Protein AF-A0A6L6TH41-F1 (afdb_monomer)

Mean predicted aligned error: 14.95 Å

pLDDT: mean 71.52, std 18.0, range [34.75, 93.19]

Radius of gyration: 25.4 Å; Cα contacts (8 Å, |Δi|>4): 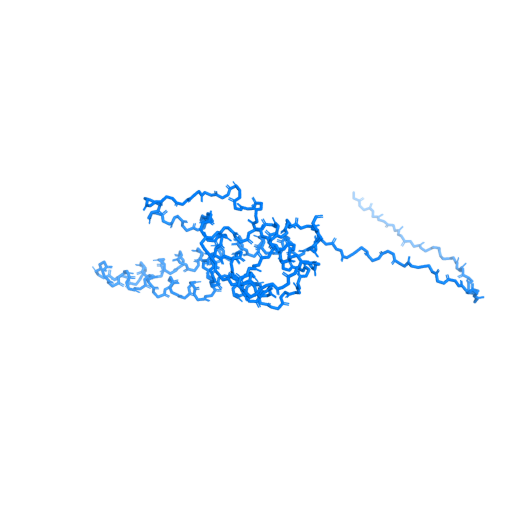176; chains: 1; bounding box: 50×74×73 Å

Structure (mmCIF, N/CA/C/O backbone):
data_AF-A0A6L6TH41-F1
#
_entry.id   AF-A0A6L6TH41-F1
#
loop_
_atom_site.group_PDB
_atom_site.id
_atom_site.type_symbol
_atom_site.label_atom_id
_atom_site.label_alt_id
_atom_site.label_comp_id
_atom_site.label_asym_id
_atom_site.label_entity_id
_atom_site.label_seq_id
_atom_site.pdbx_PDB_ins_code
_atom_site.Cartn_x
_atom_site.Cartn_y
_atom_site.Cartn_z
_atom_site.occupancy
_atom_site.B_iso_or_equiv
_atom_site.auth_seq_id
_atom_site.auth_comp_id
_atom_site.auth_asym_id
_atom_site.auth_atom_id
_atom_site.pdbx_PDB_model_num
ATOM 1 N N . MET A 1 1 ? -13.771 53.584 -3.471 1.00 39.22 1 MET A N 1
ATOM 2 C CA . MET A 1 1 ? -15.133 53.408 -4.011 1.00 39.22 1 MET A CA 1
ATOM 3 C C . MET A 1 1 ? -15.051 53.625 -5.508 1.00 39.22 1 MET A C 1
ATOM 5 O O . MET A 1 1 ? -14.652 54.723 -5.860 1.00 39.22 1 MET A O 1
ATOM 9 N N . LEU A 1 2 ? -15.436 52.599 -6.289 1.00 37.66 2 LEU A N 1
ATOM 10 C CA . LEU A 1 2 ? -15.854 52.631 -7.710 1.00 37.66 2 LEU A CA 1
ATOM 11 C C . LEU A 1 2 ? -14.773 53.075 -8.721 1.00 37.66 2 LEU A C 1
ATOM 13 O O . LEU A 1 2 ? -14.050 54.020 -8.459 1.00 37.66 2 LEU A O 1
ATOM 17 N N . SER A 1 3 ? -14.593 52.534 -9.921 1.00 37.75 3 SER A N 1
ATOM 18 C CA . SER A 1 3 ? -15.056 51.372 -10.691 1.00 37.75 3 SER A CA 1
ATOM 19 C C . SER A 1 3 ? -14.203 51.406 -11.975 1.00 37.75 3 SER A C 1
ATOM 21 O O . SER A 1 3 ? -13.818 52.496 -12.401 1.00 37.75 3 SER A O 1
ATOM 23 N N . ASP A 1 4 ? -13.928 50.260 -12.600 1.00 45.69 4 ASP A N 1
ATOM 24 C CA . ASP A 1 4 ? -13.366 50.195 -13.962 1.00 45.69 4 ASP A CA 1
ATOM 25 C C . ASP A 1 4 ? -14.259 50.927 -14.991 1.00 45.69 4 ASP A C 1
ATOM 27 O O . ASP A 1 4 ? -15.439 51.190 -14.722 1.00 45.69 4 ASP A O 1
ATOM 31 N N . PRO A 1 5 ? -13.739 51.195 -16.204 1.00 56.41 5 PRO A N 1
ATOM 32 C CA . PRO A 1 5 ? -14.132 50.292 -17.284 1.00 56.41 5 PRO A CA 1
ATOM 33 C C . PRO A 1 5 ? -13.008 49.913 -18.260 1.00 56.41 5 PRO A C 1
ATOM 35 O O . PRO A 1 5 ? -12.077 50.663 -18.552 1.00 56.41 5 PRO A O 1
ATOM 38 N N . PHE A 1 6 ? -13.179 48.710 -18.793 1.00 38.12 6 PHE A N 1
ATOM 39 C CA . PHE A 1 6 ? -12.353 47.998 -19.752 1.00 38.12 6 PHE A CA 1
ATOM 40 C C . PHE A 1 6 ? -13.159 47.913 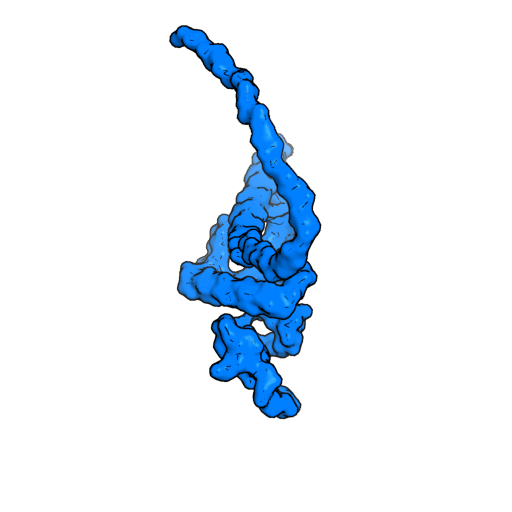-21.055 1.00 38.12 6 PHE A C 1
ATOM 42 O O . PHE A 1 6 ? -14.184 47.247 -21.038 1.00 38.12 6 PHE A O 1
ATOM 49 N N . GLU A 1 7 ? -12.736 48.530 -22.165 1.00 38.81 7 GLU A N 1
ATOM 50 C CA . GLU A 1 7 ? -13.182 48.116 -23.509 1.00 38.81 7 GLU A CA 1
ATOM 51 C C . GLU A 1 7 ? -12.151 48.439 -24.613 1.00 38.81 7 GLU A C 1
ATOM 53 O O . GLU A 1 7 ? -11.816 49.586 -24.887 1.00 38.81 7 GLU A O 1
ATOM 58 N N . ILE A 1 8 ? -11.702 47.348 -25.246 1.00 42.59 8 ILE A N 1
ATOM 59 C CA . ILE A 1 8 ? -11.591 47.104 -26.694 1.00 42.59 8 ILE A CA 1
ATOM 60 C C . ILE A 1 8 ? -10.629 47.979 -27.520 1.00 42.59 8 ILE A C 1
ATOM 62 O O . ILE A 1 8 ? -10.955 49.067 -27.984 1.00 42.59 8 ILE A O 1
ATOM 66 N N . TYR A 1 9 ? -9.517 47.352 -27.920 1.00 34.75 9 TYR A N 1
ATOM 67 C CA . TYR A 1 9 ? -8.955 47.538 -29.259 1.00 34.75 9 TYR A CA 1
ATOM 68 C C . TYR A 1 9 ? -8.419 46.197 -29.790 1.00 34.75 9 TYR A C 1
ATOM 70 O O . TYR A 1 9 ? -7.422 45.670 -29.306 1.00 34.75 9 TYR A O 1
ATOM 78 N N . SER A 1 10 ? -9.114 45.622 -30.774 1.00 44.56 10 SER A N 1
ATOM 79 C CA . SER A 1 10 ? -8.527 44.682 -31.744 1.00 44.56 10 SER A CA 1
ATOM 80 C C . SER A 1 10 ? -8.072 45.504 -32.952 1.00 44.56 10 SER A C 1
ATOM 82 O O . SER A 1 10 ? -8.762 46.466 -33.294 1.00 44.56 10 SER A O 1
ATOM 84 N N . PRO A 1 11 ? -6.972 45.145 -33.637 1.00 46.78 11 PRO A N 1
ATOM 85 C CA . PRO A 1 11 ? -7.198 44.375 -34.862 1.00 46.78 11 PRO A CA 1
ATOM 86 C C . PRO A 1 11 ? -6.094 43.373 -35.267 1.00 46.78 11 PRO A C 1
ATOM 88 O O . PRO A 1 11 ? -4.904 43.578 -35.065 1.00 46.78 11 PRO A O 1
ATOM 91 N N . GLN A 1 12 ? -6.584 42.314 -35.920 1.00 45.59 12 GLN A N 1
ATOM 92 C CA . GLN A 1 12 ? -6.054 41.583 -37.082 1.00 45.59 12 GLN A CA 1
ATOM 93 C C . GLN A 1 12 ? -4.570 41.183 -37.132 1.00 45.59 12 GLN A C 1
ATOM 95 O O . GLN A 1 12 ? -3.697 42.004 -37.389 1.00 45.59 12 GLN A O 1
ATOM 100 N N . PHE A 1 13 ? -4.320 39.865 -37.139 1.00 38.44 13 PHE A N 1
ATOM 101 C CA . PHE A 1 13 ? -3.152 39.308 -37.824 1.00 38.44 13 PHE A CA 1
ATOM 102 C C . PHE A 1 13 ? -3.507 38.076 -38.673 1.00 38.44 13 PHE A C 1
ATOM 104 O O . PHE A 1 13 ? -3.748 36.980 -38.176 1.00 38.44 13 PHE A O 1
ATOM 111 N N . SER A 1 14 ? -3.598 38.355 -39.975 1.00 38.31 14 SER A N 1
ATOM 112 C CA . SER A 1 14 ? -3.193 37.576 -41.154 1.00 38.31 14 SER A CA 1
ATOM 113 C C . SER A 1 14 ? -2.902 36.074 -40.991 1.00 38.31 14 SER A C 1
ATOM 115 O O . SER A 1 14 ? -1.932 35.672 -40.350 1.00 38.31 14 SER A O 1
ATOM 117 N N . ILE A 1 15 ? -3.688 35.247 -41.690 1.00 43.06 15 ILE A N 1
ATOM 118 C CA . ILE A 1 15 ? -3.416 33.822 -41.911 1.00 43.06 15 ILE A CA 1
ATOM 119 C C . ILE A 1 15 ? -2.551 33.705 -43.171 1.00 43.06 15 ILE A C 1
ATOM 121 O O . ILE A 1 15 ? -3.048 33.884 -44.280 1.00 43.06 15 ILE A O 1
ATOM 125 N N . ASN A 1 16 ? -1.269 33.375 -43.007 1.00 39.66 16 ASN A N 1
ATOM 126 C CA . ASN A 1 16 ? -0.431 32.883 -44.099 1.00 39.66 16 ASN A CA 1
ATOM 127 C C . ASN A 1 16 ? -0.182 31.383 -43.918 1.00 39.66 16 ASN A C 1
ATOM 129 O O . ASN A 1 16 ? 0.392 30.939 -42.925 1.00 39.66 16 ASN A O 1
ATOM 133 N N . ASN A 1 17 ? -0.630 30.615 -44.912 1.00 48.47 17 ASN A N 1
ATOM 134 C CA . ASN A 1 17 ? -0.265 29.223 -45.135 1.00 48.47 17 ASN A CA 1
ATOM 135 C C . ASN A 1 17 ? 1.245 29.117 -45.376 1.00 48.47 17 ASN A C 1
ATOM 137 O O . ASN A 1 17 ? 1.764 29.769 -46.280 1.00 48.47 17 ASN A O 1
ATOM 141 N N . GLY A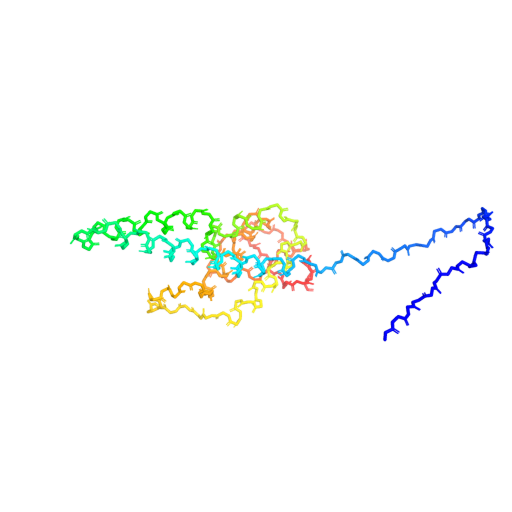 1 18 ? 1.938 28.255 -44.632 1.00 35.66 18 GLY A N 1
ATOM 142 C CA . GLY A 1 18 ? 3.329 27.946 -44.951 1.00 35.66 18 GLY A CA 1
ATOM 143 C C . GLY A 1 18 ? 4.129 27.293 -43.835 1.00 35.66 18 GLY A C 1
ATOM 144 O O . GLY A 1 18 ? 4.991 27.934 -43.257 1.00 35.66 18 GLY A O 1
ATOM 145 N N . GLY A 1 19 ? 3.903 25.996 -43.623 1.00 39.53 19 GLY A N 1
ATOM 146 C CA . GLY A 1 19 ? 4.976 25.054 -43.299 1.00 39.53 19 GLY A CA 1
ATOM 147 C C . GLY A 1 19 ? 5.572 25.032 -41.884 1.00 39.53 19 GLY A C 1
ATOM 148 O O . GLY A 1 19 ? 5.695 26.018 -41.172 1.00 39.53 19 GLY A O 1
ATOM 149 N N . ILE A 1 20 ? 6.104 23.845 -41.588 1.00 40.00 20 ILE A N 1
ATOM 150 C CA . ILE A 1 20 ? 7.076 23.522 -40.539 1.00 40.00 20 ILE A CA 1
ATOM 151 C C . ILE A 1 20 ? 6.498 23.381 -39.120 1.00 40.00 20 ILE A C 1
ATOM 153 O O . ILE A 1 20 ? 6.517 24.285 -38.289 1.00 40.00 20 ILE A O 1
ATOM 157 N N . MET A 1 21 ? 6.062 22.146 -38.849 1.00 46.19 21 MET A N 1
ATOM 158 C CA . MET A 1 21 ? 6.268 21.400 -37.601 1.00 46.19 21 MET A CA 1
ATOM 159 C C . MET A 1 21 ? 7.162 22.122 -36.576 1.00 46.19 21 MET A C 1
ATOM 161 O O . MET A 1 21 ? 8.387 22.131 -36.697 1.00 46.19 21 MET A O 1
ATOM 165 N N . LYS A 1 22 ? 6.551 22.659 -35.518 1.00 37.59 22 LYS A N 1
ATOM 166 C CA . LYS A 1 22 ? 7.235 22.963 -34.259 1.00 37.59 22 LYS A CA 1
ATOM 167 C C . LYS A 1 22 ? 6.402 22.434 -33.101 1.00 37.59 22 LYS A C 1
ATOM 169 O O . LYS A 1 22 ? 5.451 23.052 -32.643 1.00 37.59 22 LYS A O 1
ATOM 174 N N . VAL A 1 23 ? 6.782 21.214 -32.733 1.00 40.56 23 VAL A N 1
ATOM 175 C CA . VAL A 1 23 ? 6.718 20.572 -31.418 1.00 40.56 23 VAL A CA 1
ATOM 176 C C . VAL A 1 23 ? 6.197 21.507 -30.321 1.00 40.56 23 VAL A C 1
ATOM 178 O O . VAL A 1 23 ? 6.932 22.346 -29.804 1.00 40.56 23 VAL A O 1
ATOM 181 N N . LEU A 1 24 ? 4.931 21.325 -29.947 1.00 37.12 24 LEU A N 1
ATOM 182 C CA . LEU A 1 24 ? 4.442 21.754 -28.642 1.00 37.12 24 LEU A CA 1
ATOM 183 C C . LEU A 1 24 ? 5.207 20.940 -27.587 1.00 37.12 24 LEU A C 1
ATOM 185 O O . LEU A 1 24 ? 5.151 19.708 -27.639 1.00 37.12 24 LEU A O 1
ATOM 189 N N . PRO A 1 25 ? 5.927 21.569 -26.642 1.00 43.72 25 PRO A N 1
ATOM 190 C CA . PRO A 1 25 ? 6.446 20.846 -25.500 1.00 43.72 25 PRO A CA 1
ATOM 191 C C . PRO A 1 25 ? 5.246 20.485 -24.627 1.00 43.72 25 PRO A C 1
ATOM 193 O O . PRO A 1 25 ? 4.664 21.327 -23.944 1.00 43.72 25 PRO A O 1
ATOM 196 N N . THR A 1 26 ? 4.843 19.222 -24.690 1.00 42.69 26 THR A N 1
ATOM 197 C CA . THR A 1 26 ? 3.867 18.620 -23.790 1.00 42.69 26 THR A CA 1
ATOM 198 C C . THR A 1 26 ? 4.443 18.652 -22.374 1.00 42.69 26 THR A C 1
ATOM 200 O O . THR A 1 26 ? 5.154 17.746 -21.945 1.00 42.69 26 THR A O 1
ATOM 203 N N . ILE A 1 27 ? 4.159 19.722 -21.631 1.00 47.50 27 ILE A N 1
ATOM 204 C CA . ILE A 1 27 ? 4.302 19.746 -20.175 1.00 47.50 27 ILE A CA 1
ATOM 205 C C . ILE A 1 27 ? 3.156 18.896 -19.625 1.00 47.50 27 ILE A C 1
ATOM 207 O O . ILE A 1 27 ? 2.072 19.387 -19.332 1.00 47.50 27 ILE A O 1
ATOM 211 N N . ALA A 1 28 ? 3.374 17.589 -19.557 1.00 45.81 28 ALA A N 1
ATOM 212 C CA . ALA A 1 28 ? 2.468 16.657 -18.902 1.00 45.81 28 ALA A CA 1
ATOM 213 C C . ALA A 1 28 ? 3.268 15.473 -18.362 1.00 45.81 28 ALA A C 1
ATOM 215 O O . ALA A 1 28 ? 3.088 14.335 -18.778 1.00 45.81 28 ALA A O 1
ATOM 216 N N . LEU A 1 29 ? 4.197 15.732 -17.447 1.00 45.59 29 LEU A N 1
ATOM 217 C CA . LEU A 1 29 ? 4.831 14.661 -16.692 1.00 45.59 29 LEU A CA 1
ATOM 218 C C . LEU A 1 29 ? 5.134 15.175 -15.286 1.00 45.59 29 LEU A C 1
ATOM 220 O O . LEU A 1 29 ? 5.809 16.189 -15.163 1.00 45.59 29 LEU A O 1
ATOM 224 N N . LEU A 1 30 ? 4.631 14.448 -14.275 1.00 40.28 30 LEU A N 1
ATOM 225 C CA . LEU A 1 30 ? 4.842 14.576 -12.811 1.00 40.28 30 LEU A CA 1
ATOM 226 C C . LEU A 1 30 ? 3.597 14.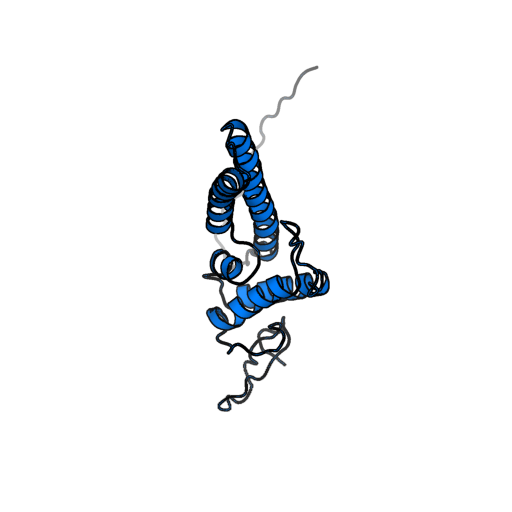889 -11.951 1.00 40.28 30 LEU A C 1
ATOM 228 O O . LEU A 1 30 ? 3.697 15.621 -10.973 1.00 40.28 30 LEU A O 1
ATOM 232 N N . LEU A 1 31 ? 2.440 14.269 -12.219 1.00 43.28 31 LEU A N 1
ATOM 233 C CA . LEU A 1 31 ? 1.309 14.278 -11.263 1.00 43.28 31 LEU A CA 1
ATOM 234 C C . LEU A 1 31 ? 0.932 12.901 -10.686 1.00 43.28 31 LEU A C 1
ATOM 236 O O . LEU A 1 31 ? 0.244 12.840 -9.671 1.00 43.28 31 LEU A O 1
ATOM 240 N N . ALA A 1 32 ? 1.444 11.793 -11.230 1.00 46.16 32 ALA A N 1
ATOM 241 C CA . ALA A 1 32 ? 1.089 10.456 -10.735 1.00 46.16 32 ALA A CA 1
ATOM 242 C C . ALA A 1 32 ? 1.651 10.147 -9.329 1.00 46.16 32 ALA A C 1
ATOM 244 O O . ALA A 1 32 ? 1.003 9.472 -8.536 1.00 46.16 32 ALA A O 1
ATOM 245 N N . ALA A 1 33 ? 2.834 10.676 -8.989 1.00 45.16 33 ALA A N 1
ATOM 246 C CA . ALA A 1 33 ? 3.470 10.421 -7.692 1.00 45.16 33 ALA A CA 1
ATOM 247 C C . ALA A 1 33 ? 2.789 11.165 -6.527 1.00 45.16 33 ALA A C 1
ATOM 249 O O . ALA A 1 33 ? 2.778 10.668 -5.402 1.00 45.16 33 ALA A O 1
ATOM 250 N N . GLY A 1 34 ? 2.202 12.337 -6.798 1.00 43.94 34 GLY A N 1
ATOM 251 C CA . GLY A 1 34 ? 1.447 13.104 -5.807 1.00 43.94 34 GLY A CA 1
ATOM 252 C C . GLY A 1 34 ? 0.073 12.502 -5.520 1.00 43.94 34 GLY A C 1
ATOM 253 O O . GLY A 1 34 ? -0.368 12.545 -4.376 1.00 43.94 34 GLY A O 1
ATOM 254 N N . ALA A 1 35 ? -0.560 11.891 -6.529 1.00 52.97 35 ALA A N 1
ATOM 255 C CA . ALA A 1 35 ? -1.864 11.251 -6.385 1.00 52.97 35 ALA A CA 1
ATOM 256 C C . ALA A 1 35 ? -1.817 10.114 -5.355 1.00 52.97 35 ALA A C 1
ATOM 258 O O . ALA A 1 35 ? -2.498 10.203 -4.346 1.00 52.97 35 ALA A O 1
ATOM 259 N N . ALA A 1 36 ? -0.904 9.145 -5.494 1.00 52.50 36 ALA A N 1
ATOM 260 C CA . ALA A 1 36 ? -0.846 7.998 -4.580 1.00 52.50 36 ALA A CA 1
ATOM 261 C C . ALA A 1 36 ? -0.591 8.380 -3.103 1.00 52.50 36 ALA A C 1
ATOM 263 O O . ALA A 1 36 ? -1.163 7.782 -2.194 1.00 52.50 36 ALA A O 1
ATOM 264 N N . MET A 1 37 ? 0.242 9.394 -2.834 1.00 53.81 37 MET A N 1
ATOM 265 C CA . MET A 1 37 ? 0.460 9.868 -1.457 1.00 53.81 37 MET A CA 1
ATOM 266 C C . MET A 1 37 ? -0.699 10.728 -0.931 1.00 53.81 37 MET A C 1
ATOM 268 O O . MET A 1 37 ? -1.021 10.664 0.260 1.00 53.81 37 MET A O 1
ATOM 272 N N . ALA A 1 38 ? -1.338 11.521 -1.794 1.00 55.09 38 ALA A N 1
ATOM 273 C CA . ALA A 1 38 ? -2.539 12.275 -1.445 1.00 55.09 38 ALA A CA 1
ATOM 274 C C . ALA A 1 38 ? -3.724 11.339 -1.165 1.00 55.09 38 ALA A C 1
ATOM 276 O O . ALA A 1 38 ? -4.432 11.542 -0.178 1.00 55.09 38 ALA A O 1
ATOM 277 N N . ASP A 1 39 ? -3.869 10.275 -1.954 1.00 62.03 39 ASP A N 1
ATOM 278 C CA . ASP A 1 39 ? -4.864 9.219 -1.788 1.00 62.03 39 ASP A CA 1
ATOM 279 C C . ASP A 1 39 ? -4.650 8.492 -0.459 1.00 62.03 39 ASP A C 1
ATOM 281 O O . ASP A 1 39 ? -5.571 8.408 0.342 1.00 62.03 39 ASP A O 1
ATOM 285 N N . ALA A 1 40 ? -3.417 8.091 -0.122 1.00 61.94 40 ALA A N 1
ATOM 286 C CA . ALA A 1 40 ? -3.121 7.439 1.158 1.00 61.94 40 ALA A CA 1
ATOM 287 C C . ALA A 1 40 ? -3.501 8.292 2.385 1.00 61.94 40 ALA A C 1
ATOM 289 O O . ALA A 1 40 ? -4.030 7.782 3.379 1.00 61.94 40 ALA A O 1
ATOM 290 N N . LYS A 1 41 ? -3.229 9.603 2.336 1.00 66.50 41 LYS A N 1
ATOM 291 C CA . LYS A 1 41 ? -3.577 10.535 3.419 1.00 66.50 41 LYS A CA 1
ATOM 292 C C . LYS A 1 41 ? -5.085 10.799 3.474 1.00 66.50 41 LYS A C 1
ATOM 294 O O . LYS A 1 41 ? -5.657 10.851 4.566 1.00 66.50 41 LYS A O 1
ATOM 299 N N . SER A 1 42 ? -5.720 10.940 2.313 1.00 69.75 42 SER A N 1
ATOM 300 C CA . SER A 1 42 ? -7.164 11.126 2.167 1.00 69.75 42 SER A CA 1
ATOM 301 C C . SER A 1 42 ? -7.931 9.905 2.680 1.00 69.75 42 SER A C 1
ATOM 303 O O . SER A 1 42 ? -8.771 10.035 3.571 1.00 69.75 42 SER A O 1
ATOM 305 N N . ASP A 1 43 ? -7.553 8.707 2.245 1.00 73.06 43 ASP A N 1
ATOM 306 C CA . ASP A 1 43 ? -8.157 7.437 2.644 1.00 73.06 43 ASP A CA 1
ATOM 307 C C . ASP A 1 43 ? -7.972 7.164 4.136 1.00 73.06 43 ASP A C 1
ATOM 309 O O . ASP A 1 43 ? -8.909 6.750 4.820 1.00 73.06 43 ASP A O 1
ATOM 313 N N . GLY A 1 44 ? -6.790 7.471 4.685 1.00 71.06 44 GLY A N 1
ATOM 314 C CA . GLY A 1 44 ? -6.545 7.400 6.125 1.00 71.06 44 GLY A CA 1
ATOM 315 C C . GLY A 1 44 ? -7.482 8.311 6.925 1.00 71.06 44 GLY A C 1
ATOM 316 O O . GLY A 1 44 ? -8.017 7.901 7.962 1.00 71.06 44 GLY A O 1
ATOM 317 N N . SER A 1 45 ? -7.732 9.526 6.428 1.00 77.38 45 SER A N 1
ATOM 318 C CA . SER A 1 45 ? -8.654 10.478 7.056 1.00 77.38 45 SER A CA 1
ATOM 319 C C . SER A 1 45 ? -10.120 10.039 6.941 1.00 77.38 45 SER A C 1
ATOM 321 O O . SER A 1 45 ? -10.844 10.057 7.939 1.00 77.38 45 SER A O 1
ATOM 323 N N . ALA A 1 46 ? -10.541 9.548 5.771 1.00 79.44 46 ALA A N 1
ATOM 324 C CA . ALA A 1 46 ? -11.892 9.057 5.517 1.00 79.44 46 ALA A CA 1
ATOM 325 C C . ALA A 1 46 ? -12.204 7.809 6.355 1.00 79.44 46 ALA A C 1
ATOM 327 O O . ALA A 1 46 ? -13.243 7.738 7.015 1.00 79.44 46 ALA A O 1
ATOM 328 N N . ARG A 1 47 ? -11.256 6.867 6.425 1.00 79.88 47 ARG A N 1
ATOM 329 C CA . ARG A 1 47 ? -11.321 5.689 7.298 1.00 79.88 47 ARG A CA 1
ATOM 330 C C . ARG A 1 47 ? -11.481 6.079 8.762 1.00 79.88 47 ARG A C 1
ATOM 332 O O . ARG A 1 47 ? -12.366 5.565 9.442 1.00 79.88 47 ARG A O 1
ATOM 339 N N . THR A 1 48 ? -10.650 7.004 9.241 1.00 81.38 48 THR A N 1
ATOM 340 C CA . THR A 1 48 ? -10.703 7.474 10.633 1.00 81.38 48 THR A CA 1
ATOM 341 C C . THR A 1 48 ? -12.053 8.112 10.945 1.00 81.38 48 THR A C 1
ATOM 343 O O . THR A 1 48 ? -12.630 7.833 11.995 1.00 81.38 48 THR A O 1
ATOM 346 N N . LYS A 1 49 ? -12.596 8.903 10.014 1.00 84.50 49 LYS A N 1
ATOM 347 C CA . LYS A 1 49 ? -13.904 9.541 10.163 1.00 84.50 49 LYS A CA 1
ATOM 348 C C . LYS A 1 49 ? -15.037 8.519 10.294 1.00 84.50 49 LYS A C 1
ATOM 350 O O . LYS A 1 49 ? -15.819 8.620 11.231 1.00 84.50 49 LYS A O 1
ATOM 355 N N . ILE A 1 50 ? -15.079 7.492 9.438 1.00 84.62 50 ILE A N 1
ATOM 356 C CA . ILE A 1 50 ? -16.100 6.427 9.513 1.00 84.62 50 ILE A CA 1
ATOM 357 C C . ILE A 1 50 ? -16.045 5.698 10.860 1.00 84.62 50 ILE A C 1
ATOM 359 O O . ILE A 1 50 ? -17.086 5.432 11.460 1.00 84.62 50 ILE A O 1
ATOM 363 N N . ILE A 1 51 ? -14.841 5.398 11.352 1.00 84.31 51 ILE A N 1
ATOM 364 C CA . ILE A 1 51 ? -14.659 4.725 12.644 1.00 84.31 51 ILE A CA 1
ATOM 365 C C . ILE A 1 51 ? -15.117 5.635 13.792 1.00 84.31 51 ILE A C 1
ATOM 367 O O . ILE A 1 51 ? -15.845 5.184 14.674 1.00 84.31 51 ILE A O 1
ATOM 371 N N . GLN A 1 52 ? -14.741 6.917 13.780 1.00 86.44 52 GLN A N 1
ATOM 372 C CA . GLN A 1 52 ? -15.145 7.880 14.810 1.00 86.44 52 GLN A CA 1
ATOM 373 C C . GLN A 1 52 ? -16.658 8.115 14.833 1.00 86.44 52 GLN A C 1
ATOM 375 O O . GLN A 1 52 ? -17.253 8.153 15.912 1.00 86.44 52 GLN A O 1
ATOM 380 N N . ASP A 1 53 ? -17.285 8.246 13.666 1.00 87.06 53 ASP A N 1
ATOM 381 C CA . ASP A 1 53 ? -18.735 8.397 13.555 1.00 87.06 53 ASP A CA 1
ATOM 382 C C . ASP A 1 53 ? -19.445 7.120 14.027 1.00 87.06 53 ASP A C 1
ATOM 384 O O . ASP A 1 53 ? -20.394 7.200 14.804 1.00 87.06 53 ASP A O 1
ATOM 388 N N . GLY A 1 54 ? -18.909 5.943 13.686 1.00 84.50 54 GLY A N 1
ATOM 389 C CA . GLY A 1 54 ? -19.372 4.656 14.203 1.00 84.50 54 GLY A CA 1
ATOM 390 C C . GLY A 1 54 ? -19.309 4.554 15.726 1.00 84.50 54 GLY A C 1
ATOM 391 O O . GLY A 1 54 ? -20.293 4.179 16.359 1.00 84.50 54 GLY A O 1
ATOM 392 N N . ILE A 1 55 ? -18.195 4.967 16.338 1.00 85.50 55 ILE A N 1
ATOM 393 C CA . ILE A 1 55 ? -18.048 5.012 17.802 1.00 85.50 55 ILE A CA 1
ATOM 394 C C . ILE A 1 55 ? -19.112 5.923 18.428 1.00 85.50 55 ILE A C 1
ATOM 396 O O . ILE A 1 55 ? -19.744 5.532 19.411 1.00 85.50 55 ILE A O 1
ATOM 400 N N . LYS A 1 56 ? -19.357 7.113 17.862 1.00 88.31 56 LYS A N 1
ATOM 401 C CA . LYS A 1 56 ? -20.409 8.026 18.346 1.00 88.31 56 LYS A CA 1
ATOM 402 C C . LYS A 1 56 ? -21.795 7.393 18.237 1.00 88.31 56 LYS A C 1
ATOM 404 O O . LYS A 1 56 ? -22.547 7.424 19.209 1.00 88.31 56 LYS A O 1
ATOM 409 N N . THR A 1 57 ? -22.117 6.775 17.100 1.00 88.38 57 THR A N 1
ATOM 410 C CA . THR A 1 57 ? -23.403 6.095 16.895 1.00 88.38 57 THR A CA 1
ATOM 411 C C . THR A 1 57 ? -23.586 4.922 17.859 1.00 88.38 57 THR A C 1
ATOM 413 O O . THR A 1 57 ? -24.638 4.803 18.479 1.00 88.38 57 THR A O 1
ATOM 416 N N . CYS A 1 58 ? -22.568 4.081 18.047 1.00 86.62 58 CYS A N 1
ATOM 417 C CA . CYS A 1 58 ? -22.628 2.940 18.963 1.00 86.62 58 CYS A CA 1
ATOM 418 C C . CYS A 1 58 ? -22.734 3.371 20.434 1.00 86.62 58 CYS A C 1
ATOM 420 O O . CYS A 1 58 ? -23.438 2.725 21.206 1.00 86.62 58 CYS A O 1
ATOM 422 N N . ASN A 1 59 ? -22.104 4.488 20.817 1.00 84.31 59 ASN A N 1
ATOM 423 C CA . ASN A 1 59 ? -22.277 5.081 22.146 1.00 84.31 59 ASN A CA 1
ATOM 424 C C . ASN A 1 59 ? -23.703 5.608 22.360 1.00 84.31 59 ASN A C 1
ATOM 426 O O . ASN A 1 59 ? -24.265 5.420 23.435 1.00 84.31 59 ASN A O 1
ATOM 430 N N . ALA A 1 60 ? -24.304 6.225 21.339 1.00 86.88 60 ALA A N 1
ATOM 431 C CA . ALA A 1 60 ? -25.668 6.747 21.412 1.00 86.88 60 ALA A CA 1
ATOM 432 C C . ALA A 1 60 ? -26.743 5.644 21.497 1.00 86.88 60 ALA A C 1
ATOM 434 O O . ALA A 1 60 ? -27.829 5.896 22.009 1.00 86.88 60 ALA A O 1
ATOM 435 N N . LYS A 1 61 ? -26.445 4.415 21.047 1.00 84.31 61 LYS A N 1
ATOM 436 C CA . LYS A 1 61 ? -27.364 3.261 21.116 1.00 84.31 61 LYS A CA 1
ATOM 437 C C . LYS A 1 61 ? -27.621 2.739 22.540 1.00 84.31 61 LYS A C 1
ATOM 439 O O . LYS A 1 61 ? -28.483 1.883 22.703 1.00 84.31 61 LYS A O 1
ATOM 444 N N . GLY A 1 62 ? -26.890 3.212 23.556 1.00 77.44 62 GLY A N 1
ATOM 445 C CA . GLY A 1 62 ? -27.112 2.801 24.949 1.00 77.44 62 GLY A CA 1
ATOM 446 C C . GLY A 1 62 ? -26.859 1.308 25.204 1.00 77.44 62 GLY A C 1
ATOM 447 O O . GLY A 1 62 ? -27.541 0.698 26.026 1.00 77.44 62 GLY A O 1
ATOM 448 N N . LEU A 1 63 ? -25.909 0.713 24.473 1.00 83.69 63 LEU A N 1
ATOM 449 C CA . LEU A 1 63 ? -25.538 -0.702 24.596 1.00 83.69 63 LEU A CA 1
ATOM 450 C C . LEU A 1 63 ? -24.998 -0.996 26.004 1.00 83.69 63 LEU A C 1
ATOM 452 O O . LEU A 1 63 ? -24.229 -0.207 26.555 1.00 83.69 63 LEU A O 1
ATOM 456 N N . LYS A 1 64 ? -25.414 -2.124 26.590 1.00 75.94 64 LYS A N 1
ATOM 457 C CA . LYS A 1 64 ? -25.211 -2.416 28.019 1.00 75.94 64 LYS A CA 1
ATOM 458 C C . LYS A 1 64 ? -23.883 -3.103 28.307 1.00 75.94 64 LYS A C 1
ATOM 460 O O . LYS A 1 64 ? -23.368 -2.985 29.417 1.00 75.94 64 LYS A O 1
ATOM 465 N N . THR A 1 65 ? -23.331 -3.819 27.333 1.00 83.12 65 THR A N 1
ATOM 466 C CA . THR A 1 65 ? -22.100 -4.594 27.508 1.00 83.12 65 THR A CA 1
ATOM 467 C C . THR A 1 65 ? -20.970 -4.086 26.617 1.00 83.12 65 THR A C 1
ATOM 469 O O . THR A 1 65 ? -21.187 -3.543 25.532 1.00 83.12 65 THR A O 1
ATOM 472 N N . VAL A 1 66 ? -19.730 -4.304 27.066 1.00 81.88 66 VAL A N 1
ATOM 473 C CA . VAL A 1 66 ? -18.531 -3.998 26.269 1.00 81.88 66 VAL A CA 1
ATOM 474 C C . VAL A 1 66 ? -18.521 -4.817 24.972 1.00 81.88 66 VAL A C 1
ATOM 476 O O . VAL A 1 66 ? -18.198 -4.277 23.923 1.00 81.88 66 VAL A O 1
ATOM 479 N N . GLY A 1 67 ? -18.978 -6.076 25.007 1.00 81.69 67 GLY A N 1
ATOM 480 C CA . GLY A 1 67 ? -19.030 -6.951 23.829 1.00 81.69 67 GLY A CA 1
ATOM 481 C C . GLY A 1 67 ? -20.001 -6.486 22.736 1.00 81.69 67 GLY A C 1
ATOM 482 O O . GLY A 1 67 ? -19.669 -6.543 21.552 1.00 81.69 67 GLY A O 1
ATOM 483 N N . GLU A 1 68 ? -21.178 -5.971 23.102 1.00 84.06 68 GLU A N 1
ATOM 484 C CA . GLU A 1 68 ? -22.124 -5.381 22.139 1.00 84.06 68 GLU A 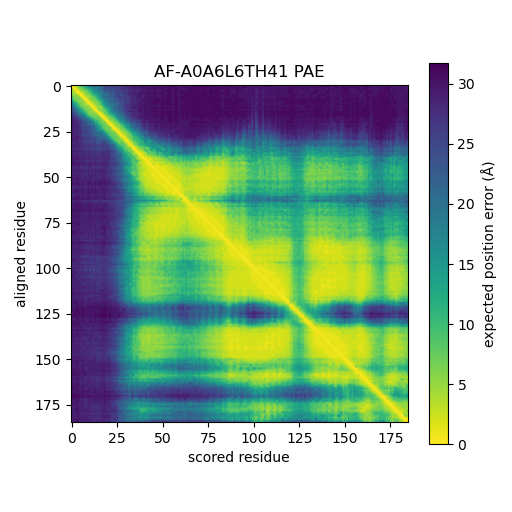CA 1
ATOM 485 C C . GLU A 1 68 ? -21.568 -4.094 21.528 1.00 84.06 68 GLU A C 1
ATOM 487 O O . GLU A 1 68 ? -21.710 -3.845 20.329 1.00 84.06 68 GLU A O 1
ATOM 492 N N . LYS A 1 69 ? -20.904 -3.277 22.351 1.00 81.75 69 LYS A N 1
ATOM 493 C CA . LYS A 1 69 ? -20.273 -2.036 21.907 1.00 81.75 69 LYS A CA 1
ATOM 494 C C . LYS A 1 69 ? -19.114 -2.308 20.950 1.00 81.75 69 LYS A C 1
ATOM 496 O O . LYS A 1 69 ? -19.048 -1.668 19.901 1.00 81.75 69 LYS A O 1
ATOM 501 N N . ASP A 1 70 ? -18.272 -3.289 21.253 1.00 82.75 70 ASP A N 1
ATOM 502 C CA . ASP A 1 70 ? -17.176 -3.710 20.381 1.00 82.75 70 ASP A CA 1
ATOM 503 C C . ASP A 1 70 ? -17.695 -4.315 19.076 1.00 82.75 70 ASP A C 1
ATOM 505 O O . ASP A 1 70 ? -17.184 -3.984 18.008 1.00 82.75 70 ASP A O 1
ATOM 509 N N . SER A 1 71 ? -18.756 -5.125 19.128 1.00 86.38 71 SER A N 1
ATOM 510 C CA . SER A 1 71 ? -19.390 -5.681 17.925 1.00 86.38 71 SER A CA 1
ATOM 511 C C . SER A 1 71 ? -19.969 -4.579 17.033 1.00 86.38 71 SER A C 1
ATOM 513 O O . SER A 1 71 ? -19.738 -4.573 15.826 1.00 86.38 71 SER A O 1
ATOM 515 N N . CYS A 1 72 ? -20.633 -3.585 17.629 1.00 86.38 72 CYS A N 1
ATOM 516 C CA . CYS A 1 72 ? -21.145 -2.427 16.901 1.00 86.38 72 CYS A CA 1
ATOM 517 C C . CYS A 1 72 ? -20.008 -1.622 16.251 1.00 86.38 72 CYS A C 1
ATOM 519 O O . CYS A 1 72 ? -20.058 -1.334 15.059 1.00 86.38 72 CYS A O 1
ATOM 521 N N . VAL A 1 73 ? -18.946 -1.287 16.993 1.00 85.56 73 VAL A N 1
ATOM 522 C CA . VAL A 1 73 ? -17.793 -0.541 16.450 1.00 85.56 73 VAL A CA 1
ATOM 523 C C . VAL A 1 73 ? -17.044 -1.354 15.387 1.00 85.56 73 VAL A C 1
ATOM 525 O O . VAL A 1 73 ? -16.514 -0.783 14.425 1.00 85.56 73 VAL A O 1
ATOM 528 N N . LYS A 1 74 ? -17.023 -2.683 15.520 1.00 85.00 74 LYS A N 1
ATOM 529 C CA . LYS A 1 74 ? -16.424 -3.593 14.546 1.00 85.00 74 LYS A CA 1
ATOM 530 C C . LYS A 1 74 ? -17.104 -3.497 13.182 1.00 85.00 74 LYS A C 1
ATOM 532 O O . LYS A 1 74 ? -16.384 -3.419 12.193 1.00 85.00 74 LYS A O 1
ATOM 537 N N . GLU A 1 75 ? -18.429 -3.383 13.104 1.00 87.12 75 GLU A N 1
ATOM 538 C CA . GLU A 1 75 ? -19.134 -3.194 11.822 1.00 87.12 75 GLU A CA 1
ATOM 539 C C . GLU A 1 75 ? -18.661 -1.937 11.076 1.00 87.12 75 GLU A C 1
ATOM 541 O O . GLU A 1 75 ? -18.392 -1.974 9.873 1.00 87.12 75 GLU A O 1
ATOM 546 N N . TYR A 1 76 ? -18.495 -0.819 11.790 1.00 85.81 76 TYR A N 1
ATOM 547 C CA . TYR A 1 76 ? -17.985 0.421 11.197 1.00 85.81 76 TYR A CA 1
ATOM 548 C C . TYR A 1 76 ? -16.509 0.316 10.823 1.00 85.81 76 TYR A C 1
ATOM 550 O O . TYR A 1 76 ? -16.098 0.854 9.795 1.00 85.81 76 TYR A O 1
ATOM 558 N N . SER A 1 77 ? -15.718 -0.397 11.623 1.00 80.69 77 SER A N 1
ATOM 559 C CA . SER A 1 77 ? -14.308 -0.657 11.327 1.00 80.69 77 SER A CA 1
ATOM 560 C C . SER A 1 77 ? -14.148 -1.529 10.083 1.00 80.69 77 SER A C 1
ATOM 562 O O . SER A 1 77 ? -13.337 -1.210 9.215 1.00 80.69 77 SER A O 1
ATOM 564 N N . ASP A 1 78 ? -14.954 -2.580 9.949 1.00 82.19 78 ASP A N 1
ATOM 565 C CA . ASP A 1 78 ? -14.958 -3.476 8.794 1.00 82.19 78 ASP A CA 1
ATOM 566 C C . ASP A 1 78 ? -15.452 -2.733 7.540 1.00 82.19 78 ASP A C 1
ATOM 568 O O . ASP A 1 78 ? -14.812 -2.797 6.489 1.00 82.19 78 ASP A O 1
ATOM 572 N N . LYS A 1 79 ? -16.506 -1.910 7.660 1.00 83.69 79 LYS A N 1
ATOM 573 C CA . LYS A 1 79 ? -16.964 -1.017 6.581 1.00 83.69 79 LYS A CA 1
ATOM 574 C C . LYS A 1 79 ? -15.873 -0.039 6.145 1.00 83.69 79 LYS A C 1
ATOM 576 O O . LYS A 1 79 ? -15.659 0.145 4.948 1.00 83.69 79 LYS A O 1
ATOM 581 N N . ALA A 1 80 ? -15.177 0.578 7.097 1.00 80.56 80 ALA A N 1
ATOM 582 C CA . ALA A 1 80 ? -14.095 1.507 6.803 1.00 80.56 80 ALA A CA 1
ATOM 583 C C . ALA A 1 80 ? -12.914 0.802 6.122 1.00 80.56 80 ALA A C 1
ATOM 585 O O . ALA A 1 80 ? -12.383 1.335 5.157 1.00 80.56 80 ALA A O 1
ATOM 586 N N . ASN A 1 81 ? -12.537 -0.401 6.565 1.00 78.62 81 ASN A N 1
ATOM 587 C CA . ASN A 1 81 ? -11.459 -1.183 5.952 1.00 78.62 81 ASN A CA 1
ATOM 588 C C . ASN A 1 81 ? -11.819 -1.678 4.540 1.00 78.62 81 ASN A C 1
ATOM 590 O O . ASN A 1 81 ? -10.942 -1.742 3.685 1.00 78.62 81 ASN A O 1
ATOM 594 N N . ASN A 1 82 ? -13.093 -1.983 4.274 1.00 80.69 82 ASN A N 1
ATOM 595 C CA . ASN A 1 82 ? -13.561 -2.324 2.928 1.00 80.69 82 ASN A CA 1
ATOM 596 C C . ASN A 1 82 ? -13.519 -1.109 1.988 1.00 80.69 82 ASN A C 1
ATOM 598 O O . ASN A 1 82 ? -13.087 -1.208 0.840 1.00 80.69 82 ASN A O 1
ATOM 602 N N . LEU A 1 83 ? -13.965 0.054 2.471 1.00 79.81 83 LEU A N 1
ATOM 603 C CA . LEU A 1 83 ? -14.018 1.279 1.670 1.00 79.81 83 LEU A CA 1
ATOM 604 C C . LEU A 1 83 ? -12.664 1.962 1.513 1.00 79.81 83 LEU A C 1
ATOM 606 O O . LEU A 1 83 ? -12.457 2.614 0.495 1.00 79.81 83 LEU A O 1
ATOM 610 N N . TYR A 1 84 ? -11.769 1.805 2.480 1.00 81.31 84 TYR A N 1
ATOM 611 C CA . TYR A 1 84 ? -10.469 2.462 2.555 1.00 81.31 84 TYR A CA 1
ATOM 612 C C . TYR A 1 84 ? -9.482 1.497 3.223 1.00 81.31 84 TYR A C 1
ATOM 614 O O . TYR A 1 84 ? -9.245 1.586 4.435 1.00 81.31 84 TYR A O 1
ATOM 622 N N . PRO A 1 85 ? -8.950 0.517 2.472 1.00 76.69 85 PRO A N 1
ATOM 623 C CA . PRO A 1 85 ? -8.032 -0.460 3.034 1.00 76.69 85 PRO A CA 1
ATOM 624 C C . PRO A 1 85 ? -6.806 0.239 3.619 1.00 76.69 85 PRO A C 1
ATOM 626 O O . PRO A 1 85 ? -6.307 1.231 3.088 1.00 76.69 85 PRO A O 1
ATOM 629 N N . ALA A 1 86 ? -6.305 -0.286 4.736 1.00 78.94 86 ALA A N 1
ATOM 630 C CA . ALA A 1 86 ? -5.023 0.163 5.256 1.00 78.94 86 ALA A CA 1
ATOM 631 C C . ALA A 1 86 ? -3.907 -0.110 4.229 1.00 78.94 86 ALA A C 1
ATOM 633 O O . ALA A 1 86 ? -3.976 -1.095 3.491 1.00 78.94 86 ALA A O 1
ATOM 634 N N . ARG A 1 87 ? -2.877 0.750 4.233 1.00 82.12 87 ARG A N 1
ATOM 635 C CA . ARG A 1 87 ? -1.628 0.578 3.469 1.00 82.12 87 ARG A CA 1
ATOM 636 C C . ARG A 1 87 ? -1.095 -0.858 3.611 1.00 82.12 87 ARG A C 1
ATOM 638 O O . ARG A 1 87 ? -1.189 -1.443 4.694 1.00 82.12 87 ARG A O 1
ATOM 645 N N . GLY A 1 88 ? -0.549 -1.404 2.529 1.00 83.69 88 GLY A N 1
ATOM 646 C CA . GLY A 1 88 ? -0.209 -2.819 2.351 1.00 83.69 88 GLY A CA 1
ATOM 647 C C . GLY A 1 88 ? -0.806 -3.410 1.067 1.00 83.69 88 GLY A C 1
ATOM 648 O O . GLY A 1 88 ? -1.227 -2.688 0.162 1.00 83.69 88 GLY A O 1
ATOM 649 N N . THR A 1 89 ? -0.887 -4.739 0.984 1.00 85.56 89 THR A N 1
ATOM 650 C CA . THR A 1 89 ? -1.303 -5.455 -0.240 1.00 85.56 89 THR A CA 1
ATOM 651 C C . THR A 1 89 ? -2.685 -5.042 -0.766 1.00 85.56 89 THR A C 1
ATOM 653 O O . THR A 1 89 ? -2.847 -4.813 -1.962 1.00 85.56 89 THR A O 1
ATOM 656 N N . ALA A 1 90 ? -3.688 -4.918 0.111 1.00 85.12 90 ALA A N 1
ATOM 657 C CA . ALA A 1 90 ? -5.054 -4.561 -0.291 1.00 85.12 90 ALA A CA 1
ATOM 658 C C . ALA A 1 90 ? -5.156 -3.116 -0.812 1.00 85.12 90 ALA A C 1
ATOM 660 O O . ALA A 1 90 ? -5.919 -2.837 -1.737 1.00 85.12 90 ALA A O 1
ATOM 661 N N . TYR A 1 91 ? -4.359 -2.207 -0.244 1.00 86.38 91 TYR A N 1
ATOM 662 C CA . TYR A 1 91 ? -4.223 -0.845 -0.747 1.00 86.38 91 TYR A CA 1
ATOM 663 C C . TYR A 1 91 ? -3.563 -0.841 -2.130 1.00 86.38 91 TYR A C 1
ATOM 665 O O . TYR A 1 91 ? -4.125 -0.287 -3.073 1.00 86.38 91 TYR A O 1
ATOM 673 N N . ALA A 1 92 ? -2.437 -1.541 -2.298 1.00 88.06 92 ALA A N 1
ATOM 674 C CA . ALA A 1 92 ? -1.775 -1.643 -3.599 1.00 88.06 92 ALA A CA 1
ATOM 675 C C . ALA A 1 92 ? -2.700 -2.185 -4.692 1.00 88.06 92 ALA A C 1
ATOM 677 O O . ALA A 1 92 ? -2.774 -1.605 -5.773 1.00 88.06 92 ALA A O 1
ATOM 678 N N . GLN A 1 93 ? -3.466 -3.236 -4.395 1.00 89.94 93 GLN A N 1
ATOM 679 C CA . GLN A 1 93 ? -4.420 -3.789 -5.350 1.00 89.94 93 GLN A CA 1
ATOM 680 C C . GLN A 1 93 ? -5.435 -2.752 -5.831 1.00 89.94 93 GLN A C 1
ATOM 682 O O . GLN A 1 93 ? -5.790 -2.731 -7.006 1.00 89.94 93 GLN A O 1
ATOM 687 N N . ARG A 1 94 ? -5.901 -1.864 -4.958 1.00 86.25 94 ARG A N 1
ATOM 688 C CA . ARG A 1 94 ? -6.883 -0.853 -5.342 1.00 86.25 94 ARG A CA 1
ATOM 689 C C . ARG A 1 94 ? -6.271 0.332 -6.083 1.00 86.25 94 ARG A C 1
ATOM 691 O O . ARG A 1 94 ? -6.881 0.820 -7.028 1.00 86.25 94 ARG A O 1
ATOM 698 N N . HIS A 1 95 ? -5.096 0.791 -5.658 1.00 87.31 95 HIS A N 1
ATOM 699 C CA . HIS A 1 95 ? -4.511 2.045 -6.142 1.00 87.31 95 HIS A CA 1
ATOM 700 C C . HIS A 1 95 ? -3.524 1.865 -7.298 1.00 87.31 95 HIS A C 1
ATOM 702 O O . HIS A 1 95 ? -3.289 2.810 -8.046 1.00 87.31 95 HIS A O 1
ATOM 708 N N . TYR A 1 96 ? -2.937 0.678 -7.461 1.00 89.38 96 TYR A N 1
ATOM 709 C CA . TYR A 1 96 ? -1.890 0.428 -8.458 1.00 89.38 96 TYR A CA 1
ATOM 710 C C . TYR A 1 96 ? -2.339 -0.489 -9.597 1.00 89.38 96 TYR A C 1
ATOM 712 O O . TYR A 1 96 ? -1.602 -0.665 -10.568 1.00 89.38 96 TYR A O 1
ATOM 720 N N . THR A 1 97 ? -3.545 -1.057 -9.532 1.00 89.88 97 THR A N 1
ATOM 721 C CA . THR A 1 97 ? -4.091 -1.827 -10.656 1.00 89.88 97 THR A CA 1
ATOM 722 C C . THR A 1 97 ? -4.208 -0.949 -11.899 1.00 89.88 97 THR A C 1
ATOM 724 O O . THR A 1 97 ? -4.774 0.139 -11.857 1.00 89.88 97 THR A O 1
ATOM 727 N N . GLY A 1 98 ? -3.674 -1.441 -13.020 1.00 86.88 98 GLY A N 1
ATOM 728 C CA . GLY A 1 98 ? -3.721 -0.750 -14.309 1.00 86.88 98 GLY A CA 1
ATOM 729 C C . GLY A 1 98 ? -2.574 0.232 -14.561 1.00 86.88 98 GLY A C 1
ATOM 730 O O . GLY A 1 98 ? -2.563 0.875 -15.609 1.00 86.88 98 GLY A O 1
ATOM 731 N N . LEU A 1 99 ? -1.591 0.347 -13.658 1.00 90.06 99 LEU A N 1
ATOM 732 C CA . LEU A 1 99 ? -0.377 1.116 -13.947 1.00 90.06 99 LEU A CA 1
ATOM 733 C C . LEU A 1 99 ? 0.408 0.510 -15.123 1.00 90.06 99 LEU A C 1
ATOM 735 O O . LEU A 1 99 ? 0.553 -0.709 -15.232 1.00 90.06 99 LEU A O 1
ATOM 739 N N . SER A 1 100 ? 0.981 1.372 -15.971 1.00 88.81 100 SER A N 1
ATOM 740 C CA . SER A 1 100 ? 1.986 0.953 -16.956 1.00 88.81 100 SER A CA 1
ATOM 741 C C . SER A 1 100 ? 3.294 0.553 -16.266 1.00 88.81 100 SER A C 1
ATOM 743 O O . SER A 1 100 ? 3.519 0.887 -15.101 1.00 88.81 100 SER A O 1
ATOM 745 N N . LYS A 1 101 ? 4.203 -0.118 -16.986 1.00 86.00 101 LYS A N 1
ATOM 746 C CA . LYS A 1 101 ? 5.515 -0.507 -16.435 1.00 86.00 101 LYS A CA 1
ATOM 747 C C . LYS A 1 101 ? 6.349 0.704 -16.010 1.00 86.00 101 LYS A C 1
ATOM 749 O O . LYS A 1 101 ? 6.993 0.673 -14.967 1.00 86.00 101 LYS A O 1
ATOM 754 N N . GLU A 1 102 ? 6.293 1.785 -16.778 1.00 85.31 102 GLU A N 1
ATOM 755 C CA . GLU A 1 102 ? 6.991 3.041 -16.492 1.00 85.31 102 GLU A CA 1
ATOM 756 C C . GLU A 1 102 ? 6.395 3.726 -15.256 1.00 85.31 102 GLU A C 1
ATOM 758 O O . GLU A 1 102 ? 7.124 4.194 -14.377 1.00 85.31 102 GLU A O 1
ATOM 763 N N . ALA A 1 103 ? 5.062 3.748 -15.155 1.00 87.19 103 ALA A N 1
ATOM 764 C CA . ALA A 1 103 ? 4.375 4.283 -13.988 1.00 87.19 103 ALA A CA 1
ATOM 765 C C . ALA A 1 103 ? 4.659 3.436 -12.737 1.00 87.19 103 ALA A C 1
ATOM 767 O O . ALA A 1 103 ? 4.898 3.992 -11.670 1.00 87.19 103 ALA A O 1
ATOM 768 N N . ALA A 1 104 ? 4.720 2.111 -12.871 1.00 88.31 104 ALA A N 1
ATOM 769 C CA . ALA A 1 104 ? 5.074 1.187 -11.799 1.00 88.31 104 ALA A CA 1
ATOM 770 C C . ALA A 1 104 ? 6.505 1.398 -11.282 1.00 88.31 104 ALA A C 1
ATOM 772 O O . ALA A 1 104 ? 6.708 1.438 -10.069 1.00 88.31 104 ALA A O 1
ATOM 773 N N . GLU A 1 105 ? 7.488 1.599 -12.165 1.00 88.62 105 GLU A N 1
ATOM 774 C CA . GLU A 1 105 ? 8.864 1.928 -11.765 1.00 88.62 105 GLU A CA 1
ATOM 775 C C . GLU A 1 105 ? 8.928 3.271 -11.020 1.00 88.62 105 GLU A C 1
ATOM 777 O O . GLU A 1 105 ? 9.590 3.386 -9.986 1.00 88.62 105 GLU A O 1
ATOM 782 N N . SER A 1 106 ? 8.204 4.284 -11.506 1.00 87.88 106 SER A N 1
ATOM 783 C CA . SER A 1 106 ? 8.096 5.582 -10.829 1.00 87.88 106 SER A CA 1
ATOM 784 C C . SER A 1 106 ? 7.465 5.449 -9.438 1.00 87.88 106 SER A C 1
ATOM 786 O O . SER A 1 106 ? 8.009 5.959 -8.455 1.00 87.88 106 SER A O 1
ATOM 788 N N . THR A 1 107 ? 6.370 4.694 -9.323 1.00 90.25 107 THR A N 1
ATOM 789 C CA . THR A 1 107 ? 5.707 4.410 -8.045 1.00 90.25 107 THR A CA 1
ATOM 790 C C . THR A 1 107 ? 6.629 3.650 -7.093 1.00 90.25 107 THR A C 1
ATOM 792 O O . THR A 1 107 ? 6.731 4.029 -5.929 1.00 90.25 107 THR A O 1
ATOM 795 N N . LEU A 1 108 ? 7.380 2.648 -7.567 1.00 90.12 108 LEU A N 1
ATOM 796 C CA . LEU A 1 108 ? 8.373 1.938 -6.751 1.00 90.12 108 LEU A CA 1
ATOM 797 C C . LEU A 1 108 ? 9.463 2.864 -6.208 1.00 90.12 108 LEU A C 1
ATOM 799 O O . LEU A 1 108 ? 9.886 2.691 -5.067 1.00 90.12 108 LEU A O 1
ATOM 803 N N . ARG A 1 109 ? 9.905 3.867 -6.976 1.00 89.75 109 ARG A N 1
ATOM 804 C CA . ARG A 1 109 ? 10.868 4.869 -6.486 1.00 89.75 109 ARG A CA 1
ATOM 805 C C . ARG A 1 109 ? 10.283 5.722 -5.365 1.00 89.75 109 ARG A C 1
ATOM 807 O O . ARG A 1 109 ? 10.961 5.954 -4.364 1.00 89.75 109 ARG A O 1
ATOM 814 N N . SER A 1 110 ? 9.035 6.159 -5.514 1.00 88.31 110 SER A N 1
ATOM 815 C CA . SER A 1 110 ? 8.319 6.894 -4.466 1.00 88.31 110 SER A CA 1
ATOM 816 C C . SER A 1 110 ? 8.141 6.046 -3.207 1.00 88.31 110 SER A C 1
ATOM 818 O O . SER A 1 110 ? 8.454 6.508 -2.112 1.00 88.31 110 SER A O 1
ATOM 820 N N . LEU A 1 111 ? 7.734 4.783 -3.360 1.00 89.56 111 LEU A N 1
ATOM 821 C CA . LEU A 1 111 ? 7.604 3.836 -2.252 1.00 89.56 111 LEU A CA 1
ATOM 822 C C . LEU A 1 111 ? 8.951 3.552 -1.586 1.00 89.56 111 LEU A C 1
ATOM 824 O O . LEU A 1 111 ? 9.024 3.501 -0.366 1.00 89.56 111 LEU A O 1
ATOM 828 N N . GLN A 1 112 ? 10.045 3.442 -2.343 1.00 90.31 112 GLN A N 1
ATOM 829 C CA . GLN A 1 112 ? 11.380 3.282 -1.767 1.00 90.31 112 GLN A CA 1
ATOM 830 C C . GLN A 1 112 ? 11.784 4.507 -0.929 1.00 90.31 112 GLN A C 1
ATOM 832 O O . GLN A 1 112 ? 12.384 4.359 0.139 1.00 90.31 112 GLN A O 1
ATOM 837 N N . ALA A 1 113 ? 11.477 5.720 -1.399 1.00 88.56 113 ALA A N 1
ATOM 838 C CA . ALA A 1 113 ? 11.727 6.944 -0.642 1.00 88.56 113 ALA A CA 1
ATOM 839 C C . ALA A 1 113 ? 10.888 6.988 0.646 1.00 88.56 113 ALA A C 1
ATOM 841 O O . ALA A 1 113 ? 11.429 7.273 1.715 1.00 88.56 113 ALA A O 1
ATOM 842 N N . GLU A 1 114 ? 9.606 6.627 0.559 1.00 85.69 114 GLU A N 1
ATOM 843 C CA . GLU A 1 114 ? 8.706 6.512 1.710 1.00 85.69 114 GLU A CA 1
ATOM 844 C C . GLU A 1 114 ? 9.177 5.432 2.692 1.00 85.69 114 GLU A C 1
ATOM 846 O O . GLU A 1 114 ? 9.208 5.652 3.895 1.00 85.69 114 GLU A O 1
ATOM 851 N N . TRP A 1 115 ? 9.642 4.282 2.206 1.00 87.69 115 TRP A N 1
ATOM 852 C CA . TRP A 1 115 ? 10.146 3.192 3.040 1.00 87.69 115 TRP A CA 1
ATOM 853 C C . TRP A 1 115 ? 11.381 3.598 3.853 1.00 87.69 115 TRP A C 1
ATOM 855 O O . TRP A 1 115 ? 11.531 3.196 5.010 1.00 87.69 115 TRP A O 1
ATOM 865 N N . LYS A 1 116 ? 12.266 4.430 3.288 1.00 86.38 116 LYS A N 1
ATOM 866 C CA . LYS A 1 116 ? 13.456 4.931 3.999 1.00 86.38 116 LYS A CA 1
ATOM 867 C C . LYS A 1 116 ? 13.076 5.789 5.209 1.00 86.38 116 LYS A C 1
ATOM 869 O O . LYS A 1 116 ? 13.743 5.693 6.243 1.00 86.38 116 LYS A O 1
ATOM 874 N N . THR A 1 117 ? 12.007 6.576 5.102 1.00 83.19 117 THR A N 1
ATOM 875 C CA . THR A 1 117 ? 11.532 7.491 6.153 1.00 83.19 117 THR A CA 1
ATOM 876 C C . THR A 1 117 ? 10.436 6.889 7.038 1.00 83.19 117 THR A C 1
ATOM 878 O O . THR A 1 117 ? 10.227 7.361 8.154 1.00 83.19 117 THR A O 1
ATOM 881 N N . ALA A 1 118 ? 9.774 5.819 6.592 1.00 81.62 118 ALA A N 1
ATOM 882 C CA . ALA A 1 118 ? 8.722 5.140 7.334 1.00 81.62 118 ALA A CA 1
ATOM 883 C C . ALA A 1 118 ? 9.255 4.463 8.603 1.00 81.62 118 ALA A C 1
ATOM 885 O O . ALA A 1 118 ? 10.398 3.985 8.677 1.00 81.62 118 ALA A O 1
ATOM 886 N N . GLN A 1 119 ? 8.382 4.368 9.608 1.00 78.00 119 GLN A N 1
ATOM 887 C CA . GLN A 1 119 ? 8.702 3.710 10.868 1.00 78.00 119 GLN A CA 1
ATOM 888 C C . GLN A 1 119 ? 8.968 2.220 10.642 1.00 78.00 119 GLN A C 1
ATOM 890 O O . GLN A 1 119 ? 8.216 1.533 9.946 1.00 78.00 119 GLN A O 1
ATOM 895 N N . ARG A 1 120 ? 10.031 1.699 11.269 1.00 68.75 120 ARG A N 1
ATOM 896 C CA . ARG A 1 120 ? 10.489 0.311 11.093 1.00 68.75 120 ARG A CA 1
ATOM 897 C C . ARG A 1 120 ? 9.469 -0.761 11.498 1.00 68.75 120 ARG A C 1
ATOM 899 O O . ARG A 1 120 ? 9.658 -1.893 11.086 1.00 68.75 120 ARG A O 1
ATOM 906 N N . GLY A 1 121 ? 8.397 -0.416 12.217 1.00 60.25 121 GLY A N 1
ATOM 907 C CA . GLY A 1 121 ? 7.349 -1.357 12.626 1.00 60.25 121 GLY A CA 1
ATOM 908 C C . GLY A 1 121 ? 7.918 -2.499 13.471 1.00 60.25 121 GLY A C 1
ATOM 909 O O . GLY A 1 121 ? 8.211 -3.570 12.957 1.00 60.25 121 GLY A O 1
ATOM 910 N N . GLY A 1 122 ? 8.130 -2.268 14.769 1.00 51.97 122 GLY A N 1
ATOM 911 C CA . GLY A 1 122 ? 8.633 -3.306 15.678 1.00 51.97 122 GLY A CA 1
ATOM 912 C C . GLY A 1 122 ? 7.565 -4.335 16.069 1.00 51.97 122 GLY A C 1
ATOM 913 O O . GLY A 1 122 ? 6.370 -4.068 15.957 1.00 51.97 122 GLY A O 1
ATOM 914 N N . TYR A 1 123 ? 7.989 -5.479 16.615 1.00 43.78 123 TYR A N 1
ATOM 915 C CA . TYR A 1 123 ? 7.114 -6.541 17.152 1.00 43.78 123 TYR A CA 1
ATOM 916 C C . TYR A 1 123 ? 6.131 -6.025 18.233 1.00 43.78 123 TYR A C 1
ATOM 918 O O . TYR A 1 123 ? 5.027 -6.538 18.370 1.00 43.78 123 TYR A O 1
ATOM 926 N N . PHE A 1 124 ? 6.496 -4.939 18.932 1.00 44.88 124 PHE A N 1
ATOM 927 C CA . PHE A 1 124 ? 5.674 -4.233 19.930 1.00 44.88 124 PHE A CA 1
ATOM 928 C C . PHE A 1 124 ? 4.879 -3.032 19.385 1.00 44.88 124 PHE A C 1
ATOM 930 O O . PHE A 1 124 ? 4.193 -2.357 20.145 1.00 44.88 124 PHE A O 1
ATOM 937 N N . SER A 1 125 ? 4.884 -2.775 18.071 1.00 47.75 125 SER A N 1
ATOM 938 C CA . SER A 1 125 ? 4.012 -1.761 17.440 1.00 47.75 125 SER A CA 1
ATOM 939 C C . SER A 1 125 ? 2.540 -2.204 17.342 1.00 47.75 125 SER A C 1
ATOM 941 O O . SER A 1 125 ? 1.781 -1.720 16.507 1.00 47.75 125 SER A O 1
ATOM 943 N N . ALA A 1 126 ? 2.122 -3.131 18.213 1.00 40.16 126 ALA A N 1
ATOM 944 C CA . ALA A 1 126 ? 0.761 -3.645 18.335 1.00 40.16 126 ALA A CA 1
ATOM 945 C C . ALA A 1 126 ? -0.269 -2.545 18.644 1.00 40.16 126 ALA A C 1
ATOM 947 O O . ALA A 1 126 ? -1.447 -2.704 18.329 1.00 40.16 126 ALA A O 1
ATOM 948 N N . GLN A 1 127 ? 0.169 -1.381 19.132 1.00 42.50 127 GLN A N 1
ATOM 949 C CA . GLN A 1 127 ? -0.551 -0.139 18.874 1.00 42.50 127 GLN A CA 1
ATOM 950 C C . GLN A 1 127 ? -0.332 0.247 17.411 1.00 42.50 127 GLN A C 1
ATOM 952 O O . GLN A 1 127 ? 0.493 1.096 17.082 1.00 42.50 127 GLN A O 1
ATOM 957 N N . ARG A 1 128 ? -1.088 -0.404 16.516 1.00 50.94 128 ARG A N 1
ATOM 958 C CA . ARG A 1 128 ? -1.326 0.095 15.162 1.00 50.94 128 ARG A CA 1
ATOM 959 C C . ARG A 1 128 ? -2.038 1.430 15.312 1.00 50.94 128 ARG A C 1
ATOM 961 O O . ARG A 1 128 ? -3.263 1.476 15.249 1.00 50.94 128 ARG A O 1
ATOM 968 N N . THR A 1 129 ? -1.293 2.501 15.567 1.00 49.78 129 THR A N 1
ATOM 969 C CA . THR A 1 129 ? -1.850 3.846 15.584 1.00 49.78 129 THR A CA 1
ATOM 970 C C . THR A 1 129 ? -2.501 4.040 14.218 1.00 49.78 129 THR A C 1
ATOM 972 O O . THR A 1 129 ? -1.804 3.940 13.199 1.00 49.78 129 THR A O 1
ATOM 975 N N . PRO A 1 130 ? -3.833 4.205 14.154 1.00 50.38 130 PRO A N 1
ATOM 976 C CA . PRO A 1 130 ? -4.522 4.331 12.882 1.00 50.38 130 PRO A CA 1
ATOM 977 C C . PRO A 1 130 ? -3.879 5.461 12.073 1.00 50.38 130 PRO A C 1
ATOM 979 O O . PRO A 1 130 ? -3.748 6.577 12.565 1.00 50.38 130 PRO A O 1
ATOM 982 N N . GLY A 1 131 ? -3.421 5.151 10.859 1.00 54.16 131 GLY A N 1
ATOM 983 C CA . GLY A 1 131 ? -2.796 6.127 9.960 1.00 54.16 131 GLY A CA 1
ATOM 984 C C . GLY A 1 131 ? -1.264 6.155 9.952 1.00 54.16 131 GLY A C 1
ATOM 985 O O . GLY A 1 131 ? -0.701 6.857 9.118 1.00 54.16 131 GLY A O 1
ATOM 986 N N . VAL A 1 132 ? -0.567 5.384 10.798 1.00 64.12 132 VAL A N 1
ATOM 987 C CA . VAL A 1 132 ? 0.901 5.280 10.707 1.00 64.12 132 VAL A CA 1
ATOM 988 C C . VAL A 1 132 ? 1.300 4.290 9.615 1.00 64.12 132 VAL A C 1
ATOM 990 O O . VAL A 1 132 ? 1.009 3.095 9.694 1.00 64.12 132 VAL A O 1
ATOM 993 N N . VAL A 1 133 ? 2.001 4.794 8.601 1.00 74.56 133 VAL A N 1
ATOM 994 C CA . VAL A 1 133 ? 2.583 3.980 7.534 1.00 74.56 133 VAL A CA 1
ATOM 995 C C . VAL A 1 133 ? 3.862 3.313 8.045 1.00 74.56 133 VAL A C 1
ATOM 997 O O . VAL A 1 133 ? 4.802 3.978 8.485 1.00 74.56 133 VAL A O 1
ATOM 1000 N N . THR A 1 134 ? 3.894 1.981 8.006 1.00 82.31 134 THR A N 1
ATOM 1001 C CA . THR A 1 134 ? 5.054 1.187 8.435 1.00 82.31 134 THR A CA 1
ATOM 1002 C C . THR A 1 134 ? 5.882 0.747 7.237 1.00 82.31 134 THR A C 1
ATOM 1004 O O . THR A 1 134 ? 5.346 0.534 6.151 1.00 82.31 134 THR A O 1
ATOM 1007 N N . ARG A 1 135 ? 7.183 0.511 7.444 1.00 86.81 135 ARG A N 1
ATOM 1008 C CA . ARG A 1 135 ? 8.057 -0.068 6.410 1.00 86.81 135 ARG A CA 1
ATOM 1009 C C . ARG A 1 135 ? 7.511 -1.369 5.836 1.00 86.81 135 ARG A C 1
ATOM 1011 O O . ARG A 1 135 ? 7.632 -1.593 4.638 1.00 86.81 135 ARG A O 1
ATOM 1018 N N . LYS A 1 136 ? 6.888 -2.199 6.676 1.00 85.31 136 LYS A N 1
ATOM 1019 C CA . LYS A 1 136 ? 6.253 -3.445 6.243 1.00 85.31 136 LYS A CA 1
ATOM 1020 C C . LYS A 1 136 ? 5.123 -3.185 5.244 1.00 85.31 136 LYS A C 1
ATOM 1022 O O . LYS A 1 136 ? 5.134 -3.785 4.180 1.00 85.31 136 LYS A O 1
ATOM 1027 N N . ALA A 1 137 ? 4.212 -2.261 5.546 1.00 85.25 137 ALA A N 1
ATOM 1028 C CA . ALA A 1 137 ? 3.109 -1.913 4.647 1.00 85.25 137 ALA A CA 1
ATOM 1029 C C . ALA A 1 137 ? 3.613 -1.384 3.291 1.00 85.25 137 ALA A C 1
ATOM 1031 O O . ALA A 1 137 ? 3.159 -1.824 2.240 1.00 85.25 137 ALA A O 1
ATOM 1032 N N . VAL A 1 138 ? 4.620 -0.505 3.309 1.00 88.25 138 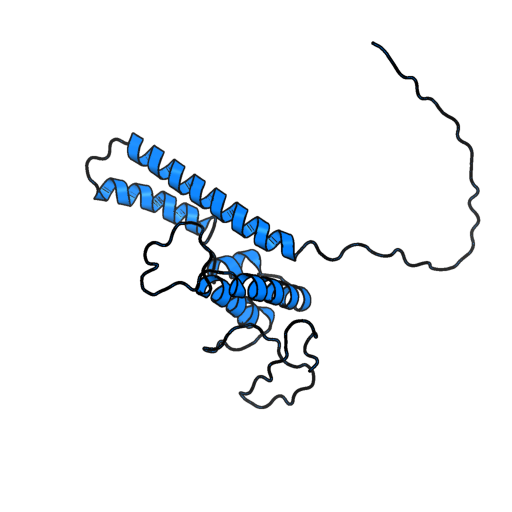VAL A N 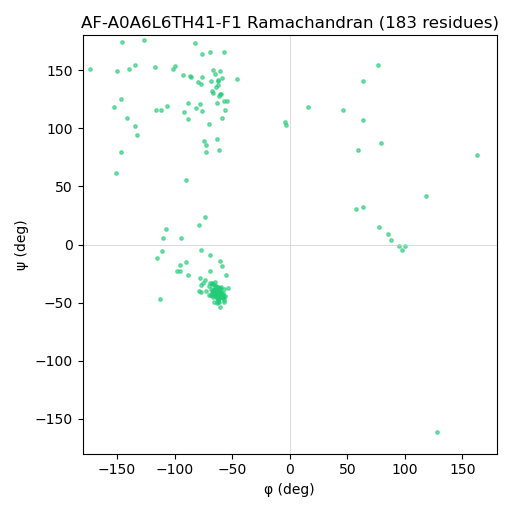1
ATOM 1033 C CA . VAL A 1 138 ? 5.224 0.042 2.081 1.00 88.25 138 VAL A CA 1
ATOM 1034 C C . VAL A 1 138 ? 5.943 -1.049 1.276 1.00 88.25 138 VAL A C 1
ATOM 1036 O O . VAL A 1 138 ? 5.868 -1.067 0.050 1.00 88.25 138 VAL A O 1
ATOM 1039 N N . ALA A 1 139 ? 6.614 -1.994 1.942 1.00 89.56 139 ALA A N 1
ATOM 1040 C CA . ALA A 1 139 ? 7.251 -3.131 1.277 1.00 89.56 139 ALA A CA 1
ATOM 1041 C C . ALA A 1 139 ? 6.225 -4.111 0.678 1.00 89.56 139 ALA A C 1
ATOM 1043 O O . ALA A 1 139 ? 6.438 -4.613 -0.421 1.00 89.56 139 ALA A O 1
ATOM 1044 N N . GLU A 1 140 ? 5.103 -4.362 1.354 1.00 90.06 140 GLU A N 1
ATOM 1045 C CA . GLU A 1 140 ? 3.996 -5.164 0.809 1.00 90.06 140 GLU A CA 1
ATOM 1046 C C . GLU A 1 140 ? 3.414 -4.523 -0.459 1.00 90.06 140 GLU A C 1
ATOM 1048 O O . GLU A 1 140 ? 3.169 -5.212 -1.448 1.00 90.06 140 GLU A O 1
ATOM 1053 N N . GLU A 1 141 ? 3.277 -3.197 -0.469 1.00 90.81 141 GLU A N 1
ATOM 1054 C CA . GLU A 1 141 ? 2.865 -2.437 -1.651 1.00 90.81 141 GLU A CA 1
ATOM 1055 C C . GLU A 1 141 ? 3.862 -2.544 -2.807 1.00 90.81 141 GLU A C 1
ATOM 1057 O O . GLU A 1 141 ? 3.470 -2.807 -3.946 1.00 90.81 141 GLU A O 1
ATOM 1062 N N . GLY A 1 142 ? 5.158 -2.400 -2.517 1.00 91.31 142 GLY A N 1
ATOM 1063 C CA . GLY A 1 142 ? 6.207 -2.585 -3.516 1.00 91.31 142 GLY A CA 1
ATOM 1064 C C . GLY A 1 142 ? 6.208 -4.003 -4.092 1.00 91.31 142 GLY A C 1
ATOM 1065 O O . GLY A 1 142 ? 6.290 -4.181 -5.307 1.00 91.31 142 GLY A O 1
ATOM 1066 N N . TRP A 1 143 ? 6.045 -5.022 -3.244 1.00 92.31 143 TRP A N 1
ATOM 1067 C CA . TRP A 1 143 ? 5.958 -6.416 -3.683 1.00 92.31 143 TRP A CA 1
ATOM 1068 C C . TRP A 1 143 ? 4.722 -6.700 -4.530 1.00 92.31 143 TRP A C 1
ATOM 1070 O O . TRP A 1 143 ? 4.796 -7.491 -5.473 1.00 92.31 143 TRP A O 1
ATOM 1080 N N . TRP A 1 144 ? 3.600 -6.043 -4.243 1.00 93.19 144 TRP A N 1
ATOM 1081 C CA . TRP A 1 144 ? 2.413 -6.150 -5.079 1.00 93.19 144 TRP A CA 1
ATOM 1082 C C . TRP A 1 144 ? 2.688 -5.637 -6.500 1.00 93.19 144 TRP A C 1
ATOM 1084 O O . TRP A 1 144 ? 2.406 -6.345 -7.466 1.00 93.19 144 TRP A O 1
ATOM 1094 N N . ILE A 1 145 ? 3.339 -4.473 -6.636 1.00 91.12 145 ILE A N 1
ATOM 1095 C CA . ILE A 1 145 ? 3.741 -3.927 -7.946 1.00 91.12 145 ILE A CA 1
ATOM 1096 C C . ILE A 1 145 ? 4.700 -4.880 -8.671 1.00 91.12 145 ILE A C 1
ATOM 1098 O O . ILE A 1 145 ? 4.520 -5.167 -9.857 1.00 91.12 145 ILE A O 1
ATOM 1102 N N . GLN A 1 146 ? 5.696 -5.404 -7.954 1.00 89.94 146 GLN A N 1
ATOM 1103 C CA . GLN A 1 146 ? 6.668 -6.347 -8.506 1.00 89.94 146 GLN A CA 1
ATOM 1104 C C . GLN A 1 146 ? 6.000 -7.584 -9.101 1.00 89.94 146 GLN A C 1
ATOM 1106 O O . GLN A 1 146 ? 6.300 -7.979 -10.223 1.00 89.94 146 GLN A O 1
ATOM 1111 N N . THR A 1 147 ? 5.069 -8.173 -8.360 1.00 89.94 147 THR A N 1
ATOM 1112 C CA . THR A 1 147 ? 4.424 -9.437 -8.725 1.00 89.94 147 THR A CA 1
ATOM 1113 C C . THR A 1 147 ? 3.355 -9.274 -9.800 1.00 89.94 147 THR A C 1
ATOM 1115 O O . THR A 1 147 ? 3.294 -10.090 -10.716 1.00 89.94 147 THR A O 1
ATOM 1118 N N . HIS A 1 148 ? 2.540 -8.220 -9.725 1.00 90.44 148 HIS A N 1
ATOM 1119 C CA . HIS A 1 148 ? 1.346 -8.080 -10.565 1.00 90.44 148 HIS A CA 1
ATOM 1120 C C . HIS A 1 148 ? 1.555 -7.198 -11.799 1.00 90.44 148 HIS A C 1
ATOM 1122 O O .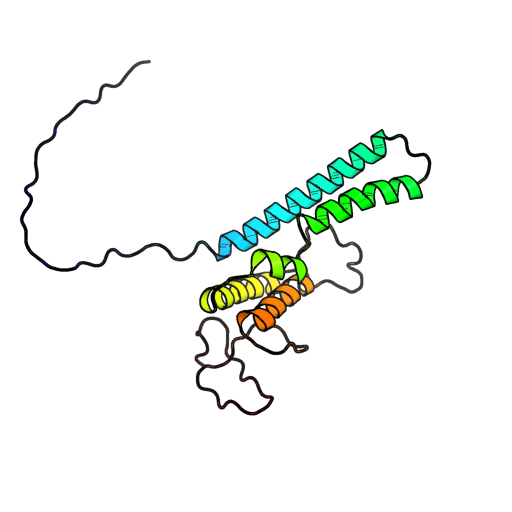 HIS A 1 148 ? 0.813 -7.339 -12.767 1.00 90.44 148 HIS A O 1
ATOM 1128 N N . ILE A 1 149 ? 2.551 -6.304 -11.790 1.00 89.19 149 ILE A N 1
ATOM 1129 C CA . ILE A 1 149 ? 2.815 -5.395 -12.917 1.00 89.19 149 ILE A CA 1
ATOM 1130 C C . ILE A 1 149 ? 4.145 -5.724 -13.594 1.00 89.19 149 ILE A C 1
ATOM 1132 O O . ILE A 1 149 ? 4.222 -5.800 -14.822 1.00 89.19 149 ILE A O 1
ATOM 1136 N N . LEU A 1 150 ? 5.204 -5.924 -12.805 1.00 85.75 150 LEU A N 1
ATOM 1137 C CA . LEU A 1 150 ? 6.550 -6.148 -13.341 1.00 85.75 150 LEU A CA 1
ATOM 1138 C C . LEU A 1 150 ? 6.874 -7.628 -13.589 1.00 85.75 150 LEU A C 1
ATOM 1140 O O . LEU A 1 150 ? 7.809 -7.918 -14.329 1.00 85.75 150 LEU A O 1
ATOM 1144 N N . GLY A 1 151 ? 6.084 -8.554 -13.040 1.00 82.00 151 GLY A N 1
ATOM 1145 C CA . GLY A 1 151 ? 6.225 -9.998 -13.253 1.00 82.00 151 GLY A CA 1
ATOM 1146 C C . GLY A 1 151 ? 7.349 -10.665 -12.452 1.00 82.00 151 GLY A C 1
ATOM 1147 O O . GLY A 1 151 ? 7.725 -11.797 -12.752 1.00 82.00 151 GLY A O 1
ATOM 1148 N N . ALA A 1 152 ? 7.893 -9.999 -11.432 1.00 82.25 152 ALA A N 1
ATOM 1149 C CA . ALA A 1 152 ? 8.904 -10.576 -10.556 1.00 82.25 152 ALA A CA 1
ATOM 1150 C C . ALA A 1 152 ? 8.282 -11.565 -9.554 1.00 82.25 152 ALA A C 1
ATOM 1152 O O . ALA A 1 152 ? 7.183 -11.363 -9.040 1.00 82.25 152 ALA A O 1
ATOM 1153 N N . ARG A 1 153 ? 9.004 -12.644 -9.229 1.00 78.06 153 ARG A N 1
ATOM 1154 C CA . ARG A 1 153 ? 8.575 -13.597 -8.191 1.00 78.06 153 ARG A CA 1
ATOM 1155 C C . ARG A 1 153 ? 8.839 -13.012 -6.808 1.00 78.06 153 ARG A C 1
ATOM 1157 O O . ARG A 1 153 ? 9.910 -12.451 -6.576 1.00 78.06 153 ARG A O 1
ATOM 1164 N N . GLN A 1 154 ? 7.884 -13.183 -5.896 1.00 76.44 154 GLN A N 1
ATOM 1165 C CA . GLN A 1 154 ? 8.032 -12.737 -4.514 1.00 76.44 154 GLN A CA 1
ATOM 1166 C C . GLN A 1 154 ? 9.218 -13.439 -3.837 1.00 76.44 154 GLN A C 1
ATOM 1168 O O . GLN A 1 154 ? 9.322 -14.664 -3.886 1.00 76.44 154 GLN A O 1
ATOM 1173 N N . SER A 1 155 ? 10.106 -12.667 -3.209 1.00 76.38 155 SER A N 1
ATOM 1174 C CA . SER A 1 155 ? 11.217 -13.164 -2.392 1.00 76.38 155 SER A CA 1
ATOM 1175 C C . SER A 1 155 ? 11.187 -12.523 -1.002 1.00 76.38 155 SER A C 1
ATOM 1177 O O . SER A 1 155 ? 10.342 -11.677 -0.716 1.00 76.38 155 SER A O 1
ATOM 1179 N N . GLN A 1 156 ? 12.098 -12.939 -0.118 1.00 71.75 156 GLN A N 1
ATOM 1180 C CA . GLN A 1 156 ? 12.255 -12.314 1.203 1.00 71.75 156 GLN A CA 1
ATOM 1181 C C . GLN A 1 156 ? 12.992 -10.965 1.157 1.00 71.75 156 GLN A C 1
ATOM 1183 O O . GLN A 1 156 ? 13.130 -10.314 2.189 1.00 71.75 156 GLN A O 1
ATOM 1188 N N . ASP A 1 157 ? 13.477 -10.553 -0.014 1.00 79.06 157 ASP A N 1
ATOM 1189 C CA . ASP A 1 157 ? 14.243 -9.318 -0.159 1.00 79.06 157 ASP A CA 1
ATOM 1190 C C . ASP A 1 157 ? 13.338 -8.089 -0.277 1.00 79.06 157 ASP A C 1
ATOM 1192 O O . ASP A 1 157 ? 12.116 -8.175 -0.407 1.00 79.06 157 ASP A O 1
ATOM 1196 N N . ASP A 1 158 ? 13.960 -6.916 -0.276 1.00 83.81 158 ASP A N 1
ATOM 1197 C CA . ASP A 1 158 ? 13.265 -5.669 -0.545 1.00 83.81 158 ASP A CA 1
ATOM 1198 C C . ASP A 1 158 ? 12.796 -5.580 -2.017 1.00 83.81 158 ASP A C 1
ATOM 1200 O O . ASP A 1 158 ? 13.557 -5.906 -2.936 1.00 83.81 158 ASP A O 1
ATOM 1204 N N . PRO A 1 159 ? 11.590 -5.048 -2.289 1.00 87.12 159 PRO A N 1
ATOM 1205 C CA . PRO A 1 159 ? 11.022 -4.958 -3.638 1.00 87.12 159 PRO A CA 1
ATOM 1206 C C . PRO A 1 159 ? 11.599 -3.800 -4.477 1.00 87.12 159 PRO A C 1
ATOM 1208 O O . PRO A 1 159 ? 10.998 -3.387 -5.466 1.00 87.12 159 PRO A O 1
ATOM 1211 N N . TRP A 1 160 ? 12.742 -3.222 -4.099 1.00 90.00 160 TRP A N 1
ATOM 1212 C CA . TRP A 1 160 ? 13.261 -1.975 -4.679 1.00 90.00 160 TRP A CA 1
ATOM 1213 C C . TRP A 1 160 ? 14.175 -2.204 -5.892 1.00 90.00 160 TRP A C 1
ATOM 1215 O O . TRP A 1 160 ? 15.320 -1.753 -5.908 1.00 90.00 160 TRP A O 1
ATOM 1225 N N . PHE A 1 161 ? 13.687 -2.916 -6.906 1.00 87.94 161 PHE A N 1
ATOM 1226 C CA . PHE A 1 161 ? 14.456 -3.244 -8.111 1.00 87.94 161 PHE A CA 1
ATOM 1227 C C . PHE A 1 161 ? 13.584 -3.283 -9.373 1.00 87.94 161 PHE A C 1
ATOM 1229 O O . PHE A 1 161 ? 12.366 -3.183 -9.309 1.00 87.94 161 PHE A O 1
ATOM 1236 N N . ILE A 1 162 ? 14.208 -3.456 -10.531 1.00 84.12 162 ILE A N 1
ATOM 1237 C CA . ILE A 1 162 ? 13.549 -3.837 -11.790 1.00 84.12 162 ILE A CA 1
ATOM 1238 C C . ILE A 1 162 ? 14.360 -4.941 -12.462 1.00 84.12 162 ILE A C 1
ATOM 1240 O O . ILE A 1 162 ? 15.561 -5.054 -12.220 1.00 84.12 162 ILE A O 1
ATOM 1244 N N . GLU A 1 163 ? 13.729 -5.767 -13.291 1.00 78.56 163 GLU A N 1
ATOM 1245 C CA . GLU A 1 163 ? 14.463 -6.757 -14.085 1.00 78.56 163 GLU A CA 1
ATOM 1246 C C . GLU A 1 163 ? 15.340 -6.047 -15.129 1.00 78.56 163 GLU A C 1
ATOM 1248 O O . GLU A 1 163 ? 14.895 -5.130 -15.828 1.00 78.56 163 GLU A O 1
ATOM 1253 N N . CYS A 1 164 ? 16.608 -6.448 -15.221 1.00 79.69 164 CYS A N 1
ATOM 1254 C CA . CYS A 1 164 ? 17.529 -5.906 -16.211 1.00 79.69 164 CYS A CA 1
ATOM 1255 C C . CYS A 1 164 ? 17.111 -6.310 -17.637 1.00 79.69 164 CYS A C 1
ATOM 1257 O O . CYS A 1 164 ? 16.919 -7.487 -17.931 1.00 79.69 164 CYS A O 1
ATOM 1259 N N . LYS A 1 165 ? 17.038 -5.346 -18.563 1.00 71.62 165 LYS A N 1
ATOM 1260 C CA . LYS A 1 165 ? 16.578 -5.581 -19.948 1.00 71.62 165 LYS A CA 1
ATOM 1261 C C . LYS A 1 165 ? 17.500 -6.499 -20.755 1.00 71.62 165 LYS A C 1
ATOM 1263 O O . LYS A 1 165 ? 17.019 -7.290 -21.558 1.00 71.62 165 LYS A O 1
ATOM 1268 N N . ASN A 1 166 ? 18.810 -6.395 -20.531 1.00 68.69 166 ASN A N 1
ATOM 1269 C CA . ASN A 1 166 ? 19.839 -7.063 -21.341 1.00 68.69 166 ASN A CA 1
ATOM 1270 C C . ASN A 1 166 ? 20.503 -8.242 -20.624 1.00 68.69 166 ASN A C 1
ATOM 1272 O O . ASN A 1 166 ? 21.562 -8.708 -21.038 1.00 68.69 166 ASN A O 1
ATOM 1276 N N . SER A 1 167 ? 19.929 -8.699 -19.514 1.00 63.00 167 SER A N 1
ATOM 1277 C CA . SER A 1 167 ? 20.543 -9.770 -18.745 1.00 63.00 167 SER A CA 1
ATOM 1278 C C . SER A 1 167 ? 20.151 -11.151 -19.277 1.00 63.00 167 SER A C 1
ATOM 1280 O O . SER A 1 167 ? 18.997 -11.325 -19.680 1.00 63.00 167 SER A O 1
ATOM 1282 N N . PRO A 1 168 ? 21.060 -12.144 -19.251 1.00 63.94 168 PRO A N 1
ATOM 1283 C CA . PRO A 1 168 ? 20.729 -13.504 -19.654 1.00 63.94 168 PRO A CA 1
ATOM 1284 C C . PRO A 1 168 ? 19.560 -14.014 -18.810 1.00 63.94 168 PRO A C 1
ATOM 1286 O O . PRO A 1 168 ? 19.640 -14.026 -17.580 1.00 63.94 168 PRO A O 1
ATOM 1289 N N . LYS A 1 169 ? 18.471 -14.429 -19.463 1.00 59.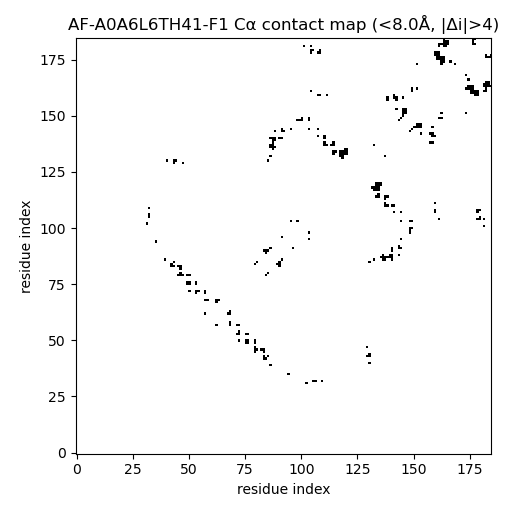94 169 LYS A N 1
ATOM 1290 C CA . LYS A 1 169 ? 17.349 -15.086 -18.790 1.00 59.94 169 LYS A CA 1
ATOM 1291 C C . LYS A 1 169 ? 17.766 -16.512 -18.450 1.00 59.94 169 LYS A C 1
ATOM 1293 O O . LYS A 1 169 ? 17.595 -17.417 -19.262 1.00 59.94 169 LYS A O 1
ATOM 1298 N N . SER A 1 170 ? 18.359 -16.717 -17.281 1.00 60.12 170 SER A N 1
ATOM 1299 C CA . SER A 1 170 ? 18.575 -18.061 -16.750 1.00 60.12 170 SER A CA 1
ATOM 1300 C C . SER A 1 170 ? 17.343 -18.511 -15.965 1.00 60.12 170 SER A C 1
ATOM 1302 O O . SER A 1 170 ? 16.654 -17.716 -15.322 1.00 60.12 170 SER A O 1
ATOM 1304 N N . PHE A 1 171 ? 17.035 -19.807 -16.036 1.00 54.28 171 PHE A N 1
ATOM 1305 C CA . PHE A 1 171 ? 15.929 -20.390 -15.282 1.00 54.28 171 PHE A CA 1
ATOM 1306 C C . PHE A 1 171 ? 16.153 -20.165 -13.780 1.00 54.28 171 PHE A C 1
ATOM 1308 O O . PHE A 1 171 ? 17.033 -20.769 -13.175 1.00 54.28 171 PHE A O 1
ATOM 1315 N N . GLY A 1 172 ? 15.345 -19.288 -13.181 1.00 58.25 172 GLY A N 1
ATOM 1316 C CA . GLY A 1 172 ? 15.311 -19.069 -11.734 1.00 58.25 172 GLY A CA 1
ATOM 1317 C C . GLY A 1 172 ? 16.163 -17.919 -11.189 1.00 58.25 172 GLY A C 1
ATOM 1318 O O . GLY A 1 172 ? 16.079 -17.676 -9.988 1.00 58.25 172 GLY A O 1
ATOM 1319 N N . VAL A 1 173 ? 16.917 -17.177 -12.013 1.00 64.50 173 VAL A N 1
ATOM 1320 C CA . VAL A 1 173 ? 17.693 -16.008 -11.549 1.00 64.50 173 VAL A CA 1
ATOM 1321 C C . VAL A 1 173 ? 17.175 -14.731 -12.206 1.00 64.50 173 VAL A C 1
ATOM 1323 O O . VAL A 1 173 ? 17.271 -14.554 -13.417 1.00 64.50 173 VAL A O 1
ATOM 1326 N N . ILE A 1 174 ? 16.632 -13.823 -11.390 1.00 66.69 174 ILE A N 1
ATOM 1327 C CA . ILE A 1 174 ? 16.234 -12.478 -11.823 1.00 66.69 174 ILE A CA 1
ATOM 1328 C C . ILE A 1 174 ? 17.420 -11.547 -11.583 1.00 66.69 174 ILE A C 1
ATOM 1330 O O . ILE A 1 174 ? 17.792 -11.297 -10.435 1.00 66.69 174 ILE A O 1
ATOM 1334 N N . ASN A 1 175 ? 18.000 -11.012 -12.656 1.00 75.44 175 ASN A N 1
ATOM 1335 C CA . ASN A 1 175 ? 19.033 -9.988 -12.539 1.00 75.44 175 ASN A CA 1
ATOM 1336 C C . ASN A 1 175 ? 18.378 -8.654 -12.185 1.00 75.44 175 ASN A C 1
ATOM 1338 O O . ASN A 1 175 ? 17.588 -8.100 -12.953 1.00 75.44 175 ASN A O 1
ATOM 1342 N N . ARG A 1 176 ? 18.692 -8.167 -10.984 1.00 80.25 176 ARG A N 1
ATOM 1343 C CA . ARG A 1 176 ? 18.104 -6.960 -10.408 1.00 80.25 176 ARG A CA 1
ATOM 1344 C C . ARG A 1 176 ? 18.905 -5.738 -10.836 1.00 80.25 176 ARG A C 1
ATOM 1346 O O . ARG A 1 176 ? 20.092 -5.638 -10.545 1.00 80.25 176 ARG A O 1
ATOM 1353 N N . CYS A 1 177 ? 18.232 -4.803 -11.486 1.00 79.81 177 CYS A N 1
ATOM 1354 C CA . CYS A 1 177 ? 18.749 -3.492 -11.833 1.00 79.81 177 CYS A CA 1
ATOM 1355 C C . CYS A 1 177 ? 18.219 -2.430 -10.855 1.00 79.81 177 CYS A C 1
ATOM 1357 O O . CYS A 1 177 ? 17.116 -2.581 -10.310 1.00 79.81 177 CYS A O 1
ATOM 1359 N N . PRO A 1 178 ? 18.986 -1.350 -10.621 1.00 77.94 178 PRO A N 1
ATOM 1360 C CA . PRO A 1 178 ? 18.537 -0.246 -9.787 1.00 77.94 178 PRO A CA 1
ATOM 1361 C C . PRO A 1 178 ? 17.335 0.470 -10.419 1.00 77.94 178 PRO A C 1
ATOM 1363 O O . PRO A 1 178 ? 17.232 0.600 -11.641 1.00 77.94 178 PRO A O 1
ATOM 1366 N N . LEU A 1 179 ? 16.437 0.967 -9.568 1.00 80.00 179 LEU A N 1
ATOM 1367 C CA . LEU A 1 179 ? 15.296 1.779 -9.991 1.00 80.00 179 LEU A CA 1
ATOM 1368 C C . LEU A 1 179 ? 15.764 3.091 -10.652 1.00 80.00 179 LEU A C 1
ATOM 1370 O O . LEU A 1 179 ? 16.682 3.743 -10.156 1.00 80.00 179 LEU A O 1
ATOM 1374 N N . GLY A 1 180 ? 15.085 3.530 -11.715 1.00 70.75 180 GLY A N 1
ATOM 1375 C CA . GLY A 1 180 ? 15.312 4.818 -12.384 1.00 70.75 180 GLY A CA 1
ATOM 1376 C C . GLY A 1 180 ? 16.149 4.746 -13.662 1.00 70.75 180 GLY A C 1
ATOM 1377 O O . GLY A 1 180 ? 16.351 5.771 -14.307 1.00 70.75 180 GLY A O 1
ATOM 1378 N N . LYS A 1 181 ? 16.619 3.554 -14.036 1.00 71.75 181 LYS A N 1
ATOM 1379 C CA . LYS A 1 181 ? 17.348 3.305 -15.287 1.00 71.75 181 LYS A CA 1
ATOM 1380 C C . LYS A 1 181 ? 16.548 2.478 -16.297 1.00 71.75 181 LYS A C 1
ATOM 1382 O O . LYS A 1 181 ? 17.099 2.074 -17.321 1.00 71.75 181 LYS A O 1
ATOM 1387 N N . GLY A 1 182 ? 15.278 2.160 -16.025 1.00 67.75 182 GLY A N 1
ATOM 1388 C CA . GLY A 1 182 ? 14.457 1.380 -16.952 1.00 67.75 182 GLY A CA 1
ATOM 1389 C C . GLY A 1 182 ? 15.052 0.014 -17.302 1.00 67.75 182 GLY A C 1
ATOM 1390 O O . GLY A 1 182 ? 14.893 -0.441 -18.433 1.00 67.75 182 GLY A O 1
ATOM 1391 N N . GLY A 1 183 ? 15.793 -0.602 -16.381 1.00 66.75 183 GLY A N 1
ATOM 1392 C CA . GLY A 1 183 ? 16.423 -1.912 -16.538 1.00 66.75 183 GLY A CA 1
ATOM 1393 C C . GLY A 1 183 ? 17.794 -1.877 -17.216 1.00 66.75 183 GLY A C 1
ATOM 1394 O O . GLY A 1 183 ? 18.312 -2.939 -17.560 1.00 66.75 183 GLY A O 1
ATOM 1395 N N . ALA A 1 184 ? 18.380 -0.694 -17.429 1.00 64.19 184 ALA A N 1
ATOM 1396 C CA . ALA A 1 184 ? 19.794 -0.561 -17.773 1.00 64.19 184 ALA A CA 1
ATOM 1397 C C . ALA A 1 184 ? 20.664 -0.682 -16.509 1.00 64.19 184 ALA A C 1
ATOM 1399 O O . ALA A 1 184 ? 20.293 -0.172 -15.448 1.00 64.19 184 ALA A O 1
ATOM 1400 N N . GLN A 1 185 ? 21.803 -1.370 -16.626 1.00 59.50 185 GLN A N 1
ATOM 1401 C CA . GLN A 1 185 ? 22.778 -1.523 -15.538 1.00 59.50 185 GLN A CA 1
ATOM 1402 C C . GLN A 1 185 ? 23.498 -0.197 -15.234 1.00 59.50 185 GLN A C 1
ATOM 1404 O O . GLN A 1 185 ? 23.720 0.631 -16.147 1.00 59.50 185 GLN A O 1
#

Foldseek 3Di:
DDDDDDDDDDDDDDDDDDDDDDDDPPPDDDDLLVVLVVLLQVLLVQLVVLLVVQLVVLVVVPDDDPVSSVVSSVVSNVVSCVVRNHQAQVSLCVSVPPDAPLSLLVNLVSLVVCLVVAAQDDPPVVVPVRSRDHNRSSQRSLQNSCVPHQNHDDDPDGSQFHAAPPDDPDVPDGDTDGRPPSRHD

Solvent-accessible surface area (backbone atoms only — not comparable to full-atom values): 11282 Å² total; per-residue (Å²): 132,90,76,87,88,86,82,88,85,84,83,88,83,84,90,76,89,79,87,79,92,74,83,77,82,80,88,77,82,88,62,72,74,57,47,61,57,50,46,54,54,48,36,41,51,52,27,50,48,42,34,53,53,28,46,53,53,39,59,71,67,67,61,91,45,70,69,59,38,50,53,50,33,43,54,28,42,52,51,21,41,72,77,31,46,62,77,16,52,67,28,31,58,69,74,50,63,88,56,50,70,70,55,45,51,53,48,41,51,53,42,50,56,48,36,73,74,31,47,77,64,59,96,80,44,78,71,68,54,87,77,69,65,30,26,60,27,41,43,36,26,30,39,42,46,34,43,78,64,71,65,43,79,90,66,96,66,82,53,72,52,36,66,32,73,85,54,80,86,50,95,91,54,82,54,74,13,60,69,91,48,86,15,45,128

Sequence (185 aa):
MLSDPFEIYSPQFSINNGGIMKVLPTIALLLAAGAAMADAKSDGSARTKIIQDGIKTCNAKGLKTVGEKDSCVKEYSDKANNLYPARGTAYAQRHYTGLSKEAAESTLRSLQAEWKTAQRGGYFSAQRTPGVVTRKAVAEEGWWIQTHILGARQSQDDPWFIECKNSPKSFGVINRCPLGKGGAQ

Secondary structure (DSSP, 8-state):
-----------------------------S-HHHHHHHHHHHHHHHHHHHHHHHHHHHHHTT--SHHHHHHHHHHHHHHHHHHS--TTHHHHHHHHTT--HHHHHHHHHHHHHHHHHSB---TTTTS--TTPPBHHHHHHHHHHHIIIII-PPP-SS-S--EE-TTS--BTTB--EEPTTSTT--